Protein AF-A0A654KF92-F1 (afdb_monomer)

InterPro domains:
  IPR011989 Armadillo-like helical [G3DSA:1.25.10.10] (73-261)
  IPR016024 Armadillo-type fold [SSF48371] (129-246)

Nearest PDB structures (foldseek):
  3fga-assembly1_A  TM=7.501E-01  e=7.745E-04  Mus musculus
  5hdt-assembly1_A  TM=5.716E-01  e=8.482E-02  Homo sapiens
  5hdt-assembly2_B  TM=3.601E-01  e=5.004E-02  Homo sapiens
  8fl2-assembly1_NY  TM=1.920E-01  e=2.120E+00  Homo sapiens
  8fl4-assembly1_NX  TM=2.190E-01  e=3.994E+00  Homo sapiens

Structure (mmCIF, N/CA/C/O backbone):
data_AF-A0A654KF92-F1
#
_entry.id   AF-A0A654KF92-F1
#
loop_
_atom_site.group_PDB
_atom_site.id
_atom_site.type_symbol
_atom_site.label_atom_id
_atom_site.label_alt_id
_atom_site.label_comp_id
_atom_site.label_asym_id
_atom_site.label_entity_id
_atom_site.label_seq_id
_atom_site.pdbx_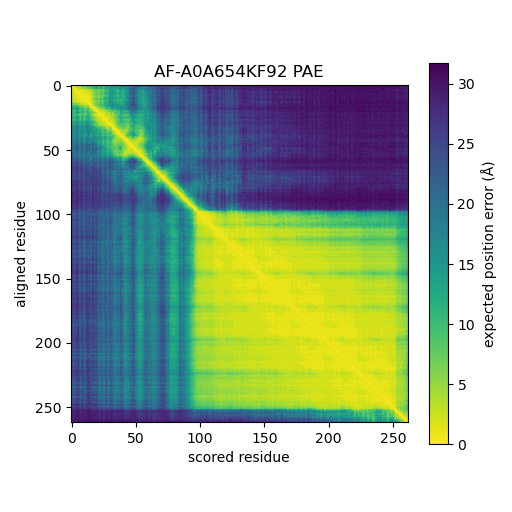PDB_ins_code
_atom_site.Cartn_x
_atom_site.Cartn_y
_atom_site.Cartn_z
_atom_site.occupancy
_atom_site.B_iso_or_equiv
_atom_site.auth_seq_id
_atom_site.auth_comp_id
_atom_site.auth_asym_id
_atom_site.auth_atom_id
_atom_site.pdbx_PDB_model_num
ATOM 1 N N . MET A 1 1 ? 22.629 -8.848 -54.190 1.00 41.78 1 MET A N 1
ATOM 2 C CA . MET A 1 1 ? 23.636 -8.149 -53.361 1.00 41.78 1 MET A CA 1
ATOM 3 C C . MET A 1 1 ? 24.695 -9.131 -52.897 1.00 41.78 1 MET A C 1
ATOM 5 O O . MET A 1 1 ? 24.338 -10.230 -52.483 1.00 41.78 1 MET A O 1
ATOM 9 N N . GLN A 1 2 ? 25.969 -8.759 -53.016 1.00 38.03 2 GLN A N 1
ATOM 10 C CA . GLN A 1 2 ? 27.112 -9.541 -52.541 1.00 38.03 2 GLN A CA 1
ATOM 11 C C . GLN A 1 2 ? 27.645 -8.858 -51.273 1.00 38.03 2 GLN A C 1
ATOM 13 O O . GLN A 1 2 ? 27.784 -7.639 -51.259 1.00 38.03 2 GLN A O 1
ATOM 18 N N . MET A 1 3 ? 27.862 -9.627 -50.206 1.00 44.12 3 MET A N 1
ATOM 19 C CA . MET A 1 3 ? 28.245 -9.109 -48.887 1.00 44.12 3 MET A CA 1
ATOM 20 C C . MET A 1 3 ? 29.656 -8.507 -48.920 1.00 44.12 3 MET A C 1
ATOM 22 O O . MET A 1 3 ? 30.567 -9.123 -49.488 1.00 44.12 3 MET A O 1
ATOM 26 N N . THR A 1 4 ? 29.833 -7.320 -48.331 1.00 50.22 4 THR A N 1
ATOM 27 C CA . THR A 1 4 ? 31.142 -6.659 -48.250 1.00 50.22 4 THR A CA 1
ATOM 28 C C . THR A 1 4 ? 32.063 -7.429 -47.299 1.00 50.22 4 THR A C 1
ATOM 30 O O . THR A 1 4 ? 31.627 -8.252 -46.489 1.00 50.22 4 THR A O 1
ATOM 33 N N . LYS A 1 5 ? 33.372 -7.206 -47.432 1.00 47.78 5 LYS A N 1
ATOM 34 C CA . LYS A 1 5 ? 34.379 -7.873 -46.601 1.00 47.78 5 LYS A CA 1
ATOM 35 C C . LYS A 1 5 ? 34.264 -7.465 -45.124 1.00 47.78 5 LYS A C 1
ATOM 37 O O . LYS A 1 5 ? 34.343 -8.333 -44.268 1.00 47.78 5 LYS A O 1
ATOM 42 N N . GLU A 1 6 ? 33.981 -6.192 -44.849 1.00 45.25 6 GLU A N 1
ATOM 43 C CA . GLU A 1 6 ? 33.738 -5.679 -43.490 1.00 45.25 6 GLU A CA 1
ATOM 44 C C . GLU A 1 6 ? 32.582 -6.397 -42.798 1.00 45.25 6 GLU A C 1
ATOM 46 O O . GLU A 1 6 ? 32.733 -6.863 -41.673 1.00 45.25 6 GLU A O 1
ATOM 51 N N . THR A 1 7 ? 31.458 -6.584 -43.495 1.00 42.88 7 THR A N 1
ATOM 52 C CA . THR A 1 7 ? 30.305 -7.294 -42.932 1.00 42.88 7 THR A CA 1
ATOM 53 C C . THR A 1 7 ? 30.629 -8.764 -42.650 1.00 42.88 7 THR A C 1
ATOM 55 O O . THR A 1 7 ? 30.217 -9.295 -41.626 1.00 42.88 7 THR A O 1
ATOM 58 N N . LYS A 1 8 ? 31.421 -9.429 -43.505 1.00 49.91 8 LYS A N 1
ATOM 59 C CA . LYS A 1 8 ? 31.889 -10.807 -43.254 1.00 49.91 8 LYS A CA 1
ATOM 60 C C . LYS A 1 8 ? 32.773 -10.907 -42.015 1.00 49.91 8 LYS A C 1
ATOM 62 O O . LYS A 1 8 ? 32.608 -11.832 -41.224 1.00 49.91 8 LYS A O 1
ATOM 67 N N . ASP A 1 9 ? 33.703 -9.975 -41.858 1.00 49.50 9 ASP A N 1
ATOM 68 C CA . ASP A 1 9 ? 34.661 -9.990 -40.756 1.00 49.50 9 ASP A CA 1
ATOM 69 C C . ASP A 1 9 ? 33.967 -9.664 -39.417 1.00 49.50 9 ASP A C 1
ATOM 71 O O . ASP A 1 9 ? 34.244 -10.319 -38.410 1.00 49.50 9 ASP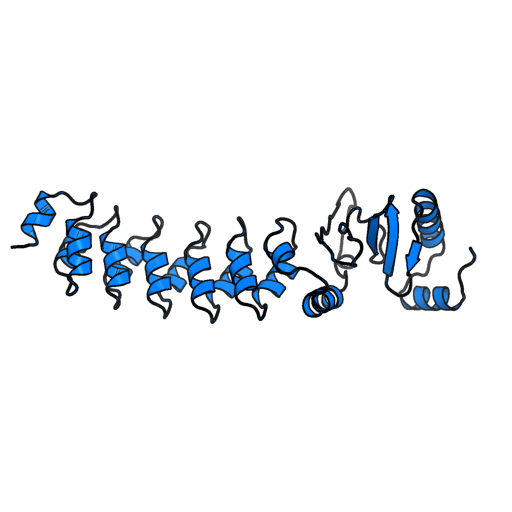 A O 1
ATOM 75 N N . LEU A 1 10 ? 32.984 -8.750 -39.422 1.00 45.91 10 LEU A N 1
ATOM 76 C CA . LEU A 1 10 ? 32.132 -8.453 -38.266 1.00 45.91 10 LEU A CA 1
ATOM 77 C C . LEU A 1 10 ? 31.314 -9.679 -37.831 1.00 45.91 10 LEU A C 1
ATOM 79 O O . LEU A 1 10 ? 31.350 -10.047 -36.659 1.00 45.91 10 LEU A O 1
ATOM 83 N N . LEU A 1 11 ? 30.636 -10.353 -38.765 1.00 44.88 11 LEU A N 1
ATOM 84 C CA . LEU A 1 11 ? 29.810 -11.533 -38.468 1.00 44.88 11 LEU A CA 1
ATOM 85 C C . LEU A 1 11 ? 30.652 -12.717 -37.962 1.00 44.88 11 LEU A C 1
ATOM 87 O O . LEU A 1 11 ? 30.282 -13.372 -36.986 1.00 44.88 11 LEU A O 1
ATOM 91 N N . ASN A 1 12 ? 31.835 -12.933 -38.545 1.00 50.41 12 ASN A N 1
ATOM 92 C CA . ASN A 1 12 ? 32.783 -13.940 -38.065 1.00 50.41 12 ASN A CA 1
ATOM 93 C C . ASN A 1 12 ? 33.288 -13.629 -36.646 1.00 50.41 12 ASN A C 1
ATOM 95 O O . ASN A 1 12 ? 33.427 -14.541 -35.831 1.00 50.41 12 ASN A O 1
ATOM 99 N N . SER A 1 13 ? 33.527 -12.351 -36.321 1.00 47.41 13 SER A N 1
ATOM 100 C CA . SER A 1 13 ? 33.937 -11.928 -34.971 1.00 47.41 13 SER A CA 1
ATOM 101 C C . SER A 1 13 ? 32.851 -12.143 -33.909 1.00 47.41 13 SER A C 1
ATOM 103 O O . SER A 1 13 ? 33.155 -12.215 -32.720 1.00 47.41 13 SER A O 1
ATOM 105 N N . LYS A 1 14 ? 31.593 -12.282 -34.345 1.00 43.84 14 LYS A N 1
ATOM 106 C CA . LYS A 1 14 ? 30.415 -12.554 -33.514 1.00 43.84 14 LYS A CA 1
ATOM 107 C C . LYS A 1 14 ? 30.016 -14.037 -33.494 1.00 43.84 14 LYS A C 1
ATOM 109 O O . LYS A 1 14 ? 28.981 -14.368 -32.935 1.00 43.84 14 LYS A O 1
ATOM 114 N N . GLY A 1 15 ? 30.829 -14.933 -34.067 1.00 42.19 15 GLY A N 1
ATOM 115 C CA . GLY A 1 15 ? 30.628 -16.387 -33.979 1.00 42.19 15 GLY A CA 1
ATOM 116 C C . GLY A 1 15 ? 29.725 -17.004 -35.054 1.00 42.19 15 GLY A C 1
ATOM 117 O O . GLY A 1 15 ? 29.477 -18.206 -35.008 1.00 42.19 15 GLY A O 1
ATOM 118 N N . MET A 1 16 ? 29.279 -16.236 -36.054 1.00 44.69 16 MET A N 1
ATOM 119 C CA . MET A 1 16 ? 28.428 -16.736 -37.142 1.00 44.69 16 MET A CA 1
ATOM 120 C C . MET A 1 16 ? 29.283 -17.388 -38.238 1.00 44.69 16 MET A C 1
ATOM 122 O O . MET A 1 16 ? 29.744 -16.718 -39.160 1.00 44.69 16 MET A O 1
ATOM 126 N N . GLN A 1 17 ? 29.544 -18.692 -38.110 1.00 45.09 17 GLN A N 1
ATOM 127 C CA . GLN A 1 17 ? 30.490 -19.413 -38.976 1.00 45.09 17 GLN A CA 1
ATOM 128 C C . GLN A 1 17 ? 29.856 -20.117 -40.193 1.00 45.09 17 GLN A C 1
ATOM 130 O O . GLN A 1 17 ? 30.604 -20.520 -41.086 1.00 45.09 17 GLN A O 1
ATOM 135 N N . ASP A 1 18 ? 28.523 -20.261 -40.275 1.00 47.88 18 ASP A N 1
ATOM 136 C CA . ASP A 1 18 ? 27.871 -21.040 -41.343 1.00 47.88 18 ASP A CA 1
ATOM 137 C C . ASP A 1 18 ? 27.065 -20.175 -42.338 1.00 47.88 18 ASP A C 1
ATOM 139 O O . ASP A 1 18 ? 26.187 -19.388 -41.987 1.00 47.88 18 ASP A O 1
ATOM 143 N N . LEU A 1 19 ? 27.374 -20.333 -43.629 1.00 40.16 19 LEU A N 1
ATOM 144 C CA . LEU A 1 19 ? 26.804 -19.566 -44.748 1.00 40.16 19 LEU A CA 1
ATOM 145 C C . LEU A 1 19 ? 25.342 -19.942 -45.059 1.00 40.16 19 LEU A C 1
ATOM 147 O O . LEU A 1 19 ? 24.681 -19.220 -45.807 1.00 40.16 19 LEU A O 1
ATOM 151 N N . LYS A 1 20 ? 24.832 -21.049 -44.504 1.00 44.81 20 LYS A N 1
ATOM 152 C CA . LYS A 1 20 ? 23.440 -21.496 -44.693 1.00 44.81 20 LYS A CA 1
ATOM 153 C C . LYS A 1 20 ? 22.416 -20.633 -43.960 1.00 44.81 20 LYS A C 1
ATOM 155 O O . LYS A 1 20 ? 21.352 -20.366 -44.516 1.00 44.81 20 LYS A O 1
ATOM 160 N N . ASP A 1 21 ? 22.743 -20.145 -42.767 1.00 47.44 21 ASP A N 1
ATOM 161 C CA . ASP A 1 21 ? 21.843 -19.268 -42.005 1.00 47.44 21 ASP A CA 1
ATOM 162 C C . ASP A 1 21 ? 21.668 -17.914 -42.708 1.00 47.44 21 ASP A C 1
ATOM 164 O O . ASP A 1 21 ? 20.585 -17.329 -42.715 1.00 47.44 21 ASP A O 1
ATOM 168 N N . TRP A 1 22 ? 22.713 -17.474 -43.415 1.00 46.88 22 TRP A N 1
ATOM 169 C CA . TRP A 1 22 ? 22.710 -16.277 -44.252 1.00 46.88 22 TRP A CA 1
ATOM 170 C C . TRP A 1 22 ? 21.776 -16.375 -45.469 1.00 46.88 22 TRP A C 1
ATOM 172 O O . TRP A 1 22 ? 21.043 -15.423 -45.746 1.00 46.88 22 TRP A O 1
ATOM 182 N N . GLU A 1 23 ? 21.779 -17.488 -46.212 1.00 47.34 23 GLU A N 1
ATOM 183 C CA . GLU A 1 23 ? 20.889 -17.637 -47.376 1.00 47.34 23 GLU A CA 1
ATOM 184 C C . GLU A 1 23 ? 19.410 -17.661 -46.952 1.00 47.34 23 GLU A C 1
ATOM 186 O O . GLU A 1 23 ? 18.586 -16.991 -47.574 1.00 47.34 23 GLU A O 1
ATOM 191 N N . ASN A 1 24 ? 19.096 -18.293 -45.816 1.00 47.53 24 ASN A N 1
ATOM 192 C CA . ASN A 1 24 ? 17.743 -18.326 -45.252 1.00 47.53 24 ASN A CA 1
ATOM 193 C C . ASN A 1 24 ? 17.252 -16.947 -44.760 1.00 47.53 24 ASN A C 1
ATOM 195 O O . ASN A 1 24 ? 16.097 -16.567 -44.996 1.00 47.53 24 ASN A O 1
ATOM 199 N N . LEU A 1 25 ? 18.123 -16.172 -44.102 1.00 44.00 25 LEU A N 1
ATOM 200 C CA . LEU A 1 25 ? 17.839 -14.795 -43.672 1.00 44.00 25 LEU A CA 1
ATOM 201 C C . LEU A 1 25 ? 17.608 -13.867 -44.867 1.00 44.00 25 LEU A C 1
ATOM 203 O O . LEU A 1 25 ? 16.673 -13.067 -44.868 1.00 44.00 25 LEU A O 1
ATOM 207 N N . LYS A 1 26 ? 18.425 -14.008 -45.912 1.00 43.28 26 LYS A N 1
ATOM 208 C CA . LYS A 1 26 ? 18.333 -13.216 -47.141 1.00 43.28 26 LYS A CA 1
ATOM 209 C C . LYS A 1 26 ? 17.055 -13.504 -47.933 1.00 43.28 26 LYS A C 1
ATOM 211 O O . LYS A 1 26 ? 16.439 -12.568 -48.439 1.00 43.28 26 LYS A O 1
ATOM 216 N N . ASP A 1 27 ? 16.628 -14.758 -48.022 1.00 45.31 27 ASP A N 1
ATOM 217 C CA . ASP A 1 27 ? 15.385 -15.110 -48.717 1.00 45.31 27 ASP A CA 1
ATOM 218 C C . ASP A 1 27 ? 14.146 -14.631 -47.941 1.00 45.31 27 ASP A C 1
ATOM 220 O O . ASP A 1 27 ? 13.183 -14.142 -48.538 1.00 45.31 27 ASP A O 1
ATOM 224 N N . SER A 1 28 ? 14.200 -14.663 -46.605 1.00 42.44 28 SER A N 1
ATOM 225 C CA . SER A 1 28 ? 13.159 -14.092 -45.738 1.00 42.44 28 SER A CA 1
ATOM 226 C C . SER A 1 28 ? 13.100 -12.562 -45.845 1.00 42.44 28 SER A C 1
ATOM 228 O O . SER A 1 28 ? 12.020 -11.992 -45.974 1.00 42.44 28 SER A O 1
ATOM 230 N N . ALA A 1 29 ? 14.255 -11.897 -45.878 1.00 39.47 29 ALA A N 1
ATOM 231 C CA . ALA A 1 29 ? 14.391 -10.456 -46.075 1.00 39.47 29 ALA A CA 1
ATOM 232 C C . ALA A 1 29 ? 13.770 -9.964 -47.391 1.00 39.47 29 ALA A C 1
ATOM 234 O O . ALA A 1 29 ? 13.035 -8.979 -47.405 1.00 39.47 29 ALA A O 1
ATOM 235 N N . ILE A 1 30 ? 14.045 -10.674 -48.490 1.00 44.19 30 ILE A N 1
ATOM 236 C CA . ILE A 1 30 ? 13.519 -10.358 -49.826 1.00 44.19 30 ILE A CA 1
ATOM 237 C C . ILE A 1 30 ? 12.005 -10.587 -49.884 1.00 44.19 30 ILE A C 1
ATOM 239 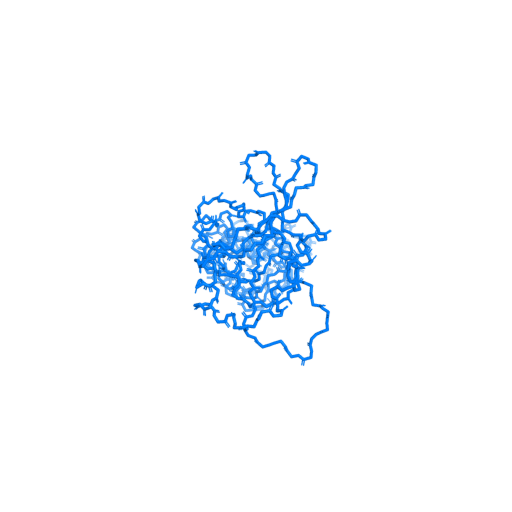O O . ILE A 1 30 ? 11.288 -9.809 -50.509 1.00 44.19 30 ILE A O 1
ATOM 243 N N . LYS A 1 31 ? 11.502 -11.633 -49.218 1.00 39.91 31 LYS A N 1
ATOM 244 C CA . LYS A 1 31 ? 10.068 -11.947 -49.168 1.00 39.91 31 LYS A CA 1
ATOM 245 C C . LYS A 1 31 ? 9.238 -10.851 -48.484 1.00 39.91 31 LYS A C 1
ATOM 247 O O . LYS A 1 31 ? 8.072 -10.688 -48.840 1.00 39.91 31 LYS A O 1
ATOM 252 N N . TYR A 1 32 ? 9.819 -10.129 -47.526 1.00 40.66 32 TYR A N 1
ATOM 253 C CA . TYR A 1 32 ? 9.118 -9.129 -46.712 1.00 40.66 32 TYR A CA 1
ATOM 254 C C . TYR A 1 32 ? 9.615 -7.689 -46.916 1.00 40.66 32 TYR A C 1
ATOM 256 O O . TYR A 1 32 ? 9.266 -6.834 -46.117 1.00 40.66 32 TYR A O 1
ATOM 264 N N . ASP A 1 33 ? 10.402 -7.408 -47.961 1.00 44.53 33 ASP A N 1
ATOM 265 C CA . ASP A 1 33 ? 10.911 -6.065 -48.302 1.00 44.53 33 ASP A CA 1
ATOM 266 C C . ASP A 1 33 ? 11.527 -5.319 -47.097 1.00 44.53 33 ASP A C 1
ATOM 268 O O . ASP A 1 33 ? 11.139 -4.209 -46.724 1.00 44.53 33 ASP A O 1
ATOM 272 N N . LEU A 1 34 ? 12.448 -6.001 -46.413 1.00 45.66 34 LEU A N 1
ATOM 273 C CA . LEU A 1 34 ? 13.152 -5.490 -45.238 1.00 45.66 34 LEU A CA 1
ATOM 274 C C . LEU A 1 34 ? 14.488 -4.847 -45.635 1.00 45.66 34 LEU A C 1
ATOM 276 O O . LEU A 1 34 ? 15.294 -5.446 -46.351 1.00 45.66 34 LEU A O 1
ATOM 280 N N . SER A 1 35 ? 14.756 -3.654 -45.105 1.00 44.94 35 SER A N 1
ATOM 281 C CA . SER A 1 35 ? 16.084 -3.026 -45.118 1.00 44.94 35 SER A CA 1
ATOM 282 C C . SER A 1 35 ? 16.825 -3.356 -43.821 1.00 44.94 35 SER A C 1
ATOM 284 O O . SER A 1 35 ? 16.221 -3.352 -42.751 1.00 44.94 35 SER A O 1
ATOM 286 N N . PHE A 1 36 ? 18.113 -3.687 -43.908 1.00 45.84 36 PHE A N 1
ATOM 287 C CA . PHE A 1 36 ? 18.902 -4.142 -42.761 1.00 45.84 36 PHE A CA 1
ATOM 288 C C . PHE A 1 36 ? 20.051 -3.186 -42.461 1.00 45.84 36 PHE A C 1
ATOM 290 O O . PHE A 1 36 ? 20.861 -2.896 -43.345 1.00 45.84 36 PHE A O 1
ATOM 297 N N . ASP A 1 37 ? 20.144 -2.777 -41.199 1.00 44.34 37 ASP A N 1
ATOM 298 C CA . ASP A 1 37 ? 21.332 -2.180 -40.606 1.00 44.34 37 ASP A CA 1
ATOM 299 C C . ASP A 1 37 ? 22.027 -3.237 -39.737 1.00 44.34 37 ASP A C 1
ATOM 301 O O . ASP A 1 37 ? 21.676 -3.492 -38.581 1.00 44.34 37 ASP A O 1
ATOM 305 N N . PHE A 1 38 ? 23.007 -3.897 -40.350 1.00 40.53 38 PHE A N 1
ATOM 306 C CA . PHE A 1 38 ? 23.751 -4.991 -39.736 1.00 40.53 38 PHE A CA 1
ATOM 307 C C . PHE A 1 38 ? 24.804 -4.523 -38.726 1.00 40.53 38 PHE A C 1
ATOM 309 O O . PHE A 1 38 ? 25.258 -5.350 -37.939 1.00 40.53 38 PHE A O 1
ATOM 316 N N . GLU A 1 39 ? 25.202 -3.244 -38.731 1.00 37.19 39 GLU A N 1
ATOM 317 C CA . GLU A 1 39 ? 26.105 -2.720 -37.694 1.00 37.19 39 GLU A CA 1
ATOM 318 C C . GLU A 1 39 ? 25.387 -2.636 -36.347 1.00 37.19 39 GLU A C 1
ATOM 320 O O . GLU A 1 39 ? 25.992 -2.906 -35.311 1.00 37.19 39 GLU A O 1
ATOM 325 N N . ASN A 1 40 ? 24.085 -2.340 -36.379 1.00 40.88 40 ASN A N 1
ATOM 326 C CA . ASN A 1 40 ? 23.281 -2.096 -35.185 1.00 40.88 40 ASN A CA 1
ATOM 327 C C . ASN A 1 40 ? 22.302 -3.234 -34.837 1.00 40.88 40 ASN A C 1
ATOM 329 O O . ASN A 1 40 ? 21.677 -3.194 -33.781 1.00 40.88 40 ASN A O 1
ATOM 333 N N . GLY A 1 41 ? 22.169 -4.258 -35.689 1.00 41.97 41 GLY A N 1
ATOM 334 C CA . GLY A 1 41 ? 21.279 -5.402 -35.440 1.00 41.97 41 GLY A CA 1
ATOM 335 C C . GLY A 1 41 ? 19.793 -5.089 -35.650 1.00 41.97 41 GLY A C 1
ATOM 336 O O . GLY A 1 41 ? 18.939 -5.676 -34.988 1.00 41.97 41 GLY A O 1
ATOM 337 N N . VAL A 1 42 ? 19.476 -4.170 -36.568 1.00 39.97 42 VAL A N 1
ATOM 338 C CA . VAL A 1 42 ? 18.123 -3.633 -36.779 1.00 39.97 42 VAL A CA 1
ATOM 339 C C . VAL A 1 42 ? 17.624 -3.949 -38.198 1.00 39.97 42 VAL A C 1
ATOM 341 O O . VAL A 1 42 ? 18.352 -3.740 -39.171 1.00 39.97 42 VAL A O 1
ATOM 344 N N . CYS A 1 43 ? 16.377 -4.415 -38.357 1.00 46.31 43 CYS A N 1
ATOM 345 C CA . CYS A 1 43 ? 15.649 -4.289 -39.629 1.00 46.31 43 CYS A CA 1
ATOM 346 C C . CYS A 1 43 ? 14.624 -3.170 -39.579 1.00 46.31 43 CYS A C 1
ATOM 348 O O . CYS A 1 43 ? 14.017 -2.883 -38.553 1.00 46.31 43 CYS A O 1
ATOM 350 N N . MET A 1 44 ? 14.377 -2.598 -40.748 1.00 40.62 44 MET A N 1
ATOM 351 C CA . MET A 1 44 ? 13.340 -1.609 -40.968 1.00 40.62 44 MET A CA 1
ATOM 352 C C . MET A 1 44 ? 12.464 -2.053 -42.142 1.00 40.62 44 MET A C 1
ATOM 354 O O . MET A 1 44 ? 12.980 -2.391 -43.214 1.00 40.62 44 MET A O 1
ATOM 358 N N . HIS A 1 45 ? 11.147 -2.043 -41.942 1.00 44.56 45 HIS A N 1
ATOM 359 C CA . HIS A 1 45 ? 10.139 -2.249 -42.983 1.00 44.56 45 HIS A CA 1
ATOM 360 C C . HIS A 1 45 ? 9.301 -0.986 -43.173 1.00 44.56 45 HIS A C 1
ATOM 362 O O . HIS A 1 45 ? 8.845 -0.395 -42.193 1.00 44.56 45 HIS A O 1
ATOM 368 N N . GLN A 1 46 ? 9.038 -0.607 -44.423 1.00 43.66 46 GLN A N 1
ATOM 369 C CA . GLN A 1 46 ? 8.149 0.506 -44.747 1.00 43.66 46 GLN A CA 1
ATOM 370 C C . GLN A 1 46 ? 6.749 -0.024 -45.086 1.00 43.66 46 GLN A C 1
ATOM 372 O O . GLN A 1 46 ? 6.578 -0.748 -46.065 1.00 43.66 46 GLN A O 1
ATOM 377 N N . LEU A 1 47 ? 5.732 0.380 -44.320 1.00 37.62 47 LEU A N 1
ATOM 378 C CA . LEU A 1 47 ? 4.331 0.029 -44.560 1.00 37.62 47 LEU A CA 1
ATOM 379 C C . LEU A 1 47 ? 3.501 1.302 -44.772 1.00 37.62 47 LEU A C 1
ATOM 381 O O . LEU A 1 47 ? 2.996 1.912 -43.828 1.00 37.62 47 LEU A O 1
ATOM 385 N N . GLY A 1 48 ? 3.368 1.725 -46.032 1.00 54.09 48 GLY A N 1
ATOM 386 C CA . GLY A 1 48 ? 2.760 3.017 -46.368 1.00 54.09 48 GLY A CA 1
ATOM 387 C C . GLY A 1 48 ? 3.580 4.176 -45.789 1.00 54.09 48 GLY A C 1
ATOM 388 O O . GLY A 1 48 ? 4.793 4.229 -45.980 1.00 54.09 48 GLY A O 1
ATOM 389 N N . ASP A 1 49 ? 2.934 5.074 -45.043 1.00 42.16 49 ASP A N 1
ATOM 390 C CA . ASP A 1 49 ? 3.590 6.218 -44.386 1.00 42.16 49 ASP A CA 1
ATOM 391 C C . ASP A 1 49 ? 4.316 5.845 -43.074 1.00 42.16 49 ASP A C 1
ATOM 393 O O . ASP A 1 49 ? 4.904 6.720 -42.442 1.00 42.16 49 ASP A O 1
ATOM 397 N N . LYS A 1 50 ? 4.268 4.576 -42.641 1.00 34.50 50 LYS A N 1
ATOM 398 C CA . LYS A 1 50 ? 4.808 4.112 -41.350 1.00 34.50 50 LYS A CA 1
ATOM 399 C C . LYS A 1 50 ? 6.081 3.275 -41.514 1.00 34.50 50 LYS A C 1
ATOM 401 O O . LYS A 1 50 ? 6.210 2.537 -42.494 1.00 34.50 50 LYS A O 1
ATOM 406 N N . GLN A 1 51 ? 6.973 3.334 -40.521 1.00 40.25 51 GLN A N 1
ATOM 407 C CA . GLN A 1 51 ? 8.119 2.427 -40.380 1.00 40.25 51 GLN A CA 1
ATOM 408 C C . GLN A 1 51 ? 7.925 1.462 -39.214 1.00 40.25 51 GLN A C 1
ATOM 410 O O . GLN A 1 51 ? 7.451 1.849 -38.149 1.00 40.25 51 GLN A O 1
ATOM 415 N N . ILE A 1 52 ? 8.306 0.207 -39.437 1.00 40.31 52 ILE A N 1
ATOM 416 C CA . ILE A 1 52 ? 8.366 -0.848 -38.425 1.00 40.31 52 ILE A CA 1
ATOM 417 C C . ILE A 1 52 ? 9.840 -1.184 -38.222 1.00 40.31 52 ILE A C 1
ATOM 419 O O . ILE A 1 52 ? 10.526 -1.497 -39.197 1.00 40.31 52 ILE A O 1
ATOM 423 N N . VAL A 1 53 ? 10.316 -1.125 -36.979 1.00 38.16 53 VAL A N 1
ATOM 424 C CA . VAL A 1 53 ? 11.732 -1.317 -36.631 1.00 38.16 53 VAL A CA 1
ATOM 425 C C . VAL A 1 53 ? 11.875 -2.581 -35.793 1.00 38.16 53 VAL A C 1
ATOM 427 O O . VAL A 1 53 ? 11.429 -2.599 -34.658 1.00 38.16 53 VAL A O 1
ATOM 430 N N . GLY A 1 54 ? 12.477 -3.641 -36.329 1.00 39.25 54 GLY A N 1
ATOM 431 C CA . GLY A 1 54 ? 12.750 -4.881 -35.600 1.00 39.25 54 GLY A CA 1
ATOM 432 C C . GLY A 1 54 ? 14.193 -4.946 -35.104 1.00 39.25 54 GLY A C 1
ATOM 433 O O . GLY A 1 54 ? 15.104 -4.588 -35.845 1.00 39.25 54 GLY A O 1
ATOM 434 N N . ILE A 1 55 ? 14.423 -5.426 -33.881 1.00 39.34 55 ILE A N 1
ATOM 435 C CA . ILE A 1 55 ? 15.770 -5.710 -33.358 1.00 39.34 55 ILE A CA 1
ATOM 436 C C . ILE A 1 55 ? 15.983 -7.224 -33.406 1.00 39.34 55 ILE A C 1
ATOM 438 O O . ILE A 1 55 ? 15.163 -7.975 -32.878 1.00 39.34 55 ILE A O 1
ATOM 442 N N . PHE A 1 56 ? 17.068 -7.681 -34.031 1.00 39.31 56 PHE A N 1
ATOM 443 C CA . PHE A 1 56 ? 17.444 -9.095 -34.019 1.00 39.31 56 PHE A CA 1
ATOM 444 C C . PHE A 1 56 ? 18.493 -9.367 -32.951 1.00 39.31 56 PHE A C 1
ATOM 446 O O . PHE A 1 56 ? 19.464 -8.626 -32.817 1.00 39.31 56 PHE A O 1
ATOM 453 N N . ASN A 1 57 ? 18.353 -10.509 -32.283 1.00 35.03 57 ASN A N 1
ATOM 454 C CA . ASN A 1 57 ? 19.474 -11.193 -31.655 1.00 35.03 57 ASN A CA 1
ATOM 455 C C . ASN A 1 57 ? 19.754 -12.494 -32.429 1.00 35.03 57 ASN A C 1
ATOM 457 O O . ASN A 1 57 ? 18.847 -13.083 -33.016 1.00 35.03 57 ASN A O 1
ATOM 461 N N . THR A 1 58 ? 21.020 -12.899 -32.504 1.00 36.81 58 THR A N 1
ATOM 462 C CA . THR A 1 58 ? 21.575 -13.896 -33.432 1.00 36.81 58 THR A CA 1
ATOM 463 C C . THR A 1 58 ? 21.254 -15.343 -33.056 1.00 36.81 58 THR A C 1
ATOM 465 O O . THR A 1 58 ? 22.157 -16.158 -32.918 1.00 36.81 58 THR A O 1
ATOM 468 N N . ASN A 1 59 ? 19.974 -15.672 -32.927 1.00 30.23 59 ASN A N 1
ATOM 469 C CA . ASN A 1 59 ? 19.442 -17.013 -33.137 1.00 30.23 59 ASN A CA 1
ATOM 470 C C . ASN A 1 59 ? 17.991 -16.858 -33.604 1.00 30.23 59 ASN A C 1
ATOM 472 O O . ASN A 1 59 ? 17.221 -16.079 -33.054 1.00 30.23 59 ASN A O 1
ATOM 476 N N . ILE A 1 60 ? 17.679 -17.525 -34.708 1.00 35.94 60 ILE A N 1
ATOM 477 C CA . ILE A 1 60 ? 16.500 -17.324 -35.552 1.00 35.94 60 ILE A CA 1
ATOM 478 C C . ILE A 1 60 ? 15.199 -17.382 -34.738 1.00 35.94 60 ILE A C 1
ATOM 480 O O . ILE A 1 60 ? 14.792 -18.461 -34.339 1.00 35.94 60 ILE A O 1
ATOM 484 N N . GLU A 1 61 ? 14.521 -16.241 -34.594 1.00 30.22 61 GLU A N 1
ATOM 485 C CA . GLU A 1 61 ? 13.059 -16.115 -34.542 1.00 30.22 61 GLU A CA 1
ATOM 486 C C . GLU A 1 61 ? 12.682 -14.653 -34.850 1.00 30.22 61 GLU A C 1
ATOM 488 O O . GLU A 1 61 ? 13.272 -13.701 -34.342 1.00 30.22 61 GLU A O 1
ATOM 493 N N . ILE A 1 62 ? 11.765 -14.463 -35.800 1.00 32.34 62 ILE A N 1
ATOM 494 C CA . ILE A 1 62 ? 11.347 -13.144 -36.285 1.00 32.34 62 ILE A CA 1
ATOM 495 C C . ILE A 1 62 ? 10.349 -12.575 -35.273 1.00 32.34 62 ILE A C 1
ATOM 497 O O . ILE A 1 62 ? 9.192 -12.990 -35.251 1.00 32.34 62 ILE A O 1
ATOM 501 N N . TYR A 1 63 ? 10.785 -11.610 -34.465 1.00 34.94 63 TYR A N 1
ATOM 502 C CA . TYR A 1 63 ? 9.920 -10.854 -33.559 1.00 34.94 63 TYR A CA 1
ATOM 503 C C . TYR A 1 63 ? 9.030 -9.915 -34.375 1.00 34.94 63 TYR A C 1
ATOM 505 O O . TYR A 1 63 ? 9.455 -8.860 -34.854 1.00 34.94 63 TYR A O 1
ATOM 513 N N . GLN A 1 64 ? 7.784 -10.324 -34.600 1.00 33.19 64 GLN A N 1
ATOM 514 C CA . GLN A 1 64 ? 6.811 -9.508 -35.307 1.00 33.19 64 GLN A CA 1
ATOM 515 C C . GLN A 1 64 ? 6.076 -8.632 -34.292 1.00 33.19 64 GLN A C 1
ATOM 517 O O . GLN A 1 64 ? 5.138 -9.101 -33.660 1.00 33.19 64 GLN A O 1
ATOM 522 N N . LYS A 1 65 ? 6.521 -7.364 -34.208 1.00 33.44 65 LYS A N 1
ATOM 523 C CA . LYS A 1 65 ? 5.823 -6.142 -33.746 1.00 33.44 65 LYS A CA 1
ATOM 524 C C . LYS A 1 65 ? 6.581 -5.386 -32.649 1.00 33.44 65 LYS A C 1
ATOM 526 O O . LYS A 1 65 ? 6.242 -5.462 -31.481 1.00 33.44 65 LYS A O 1
ATOM 531 N N . ILE A 1 66 ? 7.534 -4.560 -33.072 1.00 36.25 66 ILE A N 1
ATOM 532 C CA . ILE A 1 66 ? 8.103 -3.478 -32.262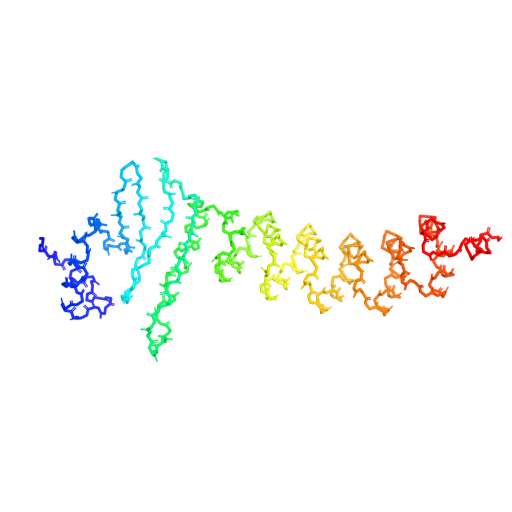 1.00 36.25 66 ILE A CA 1
ATOM 533 C C . ILE A 1 66 ? 7.569 -2.164 -32.847 1.00 36.25 66 ILE A C 1
ATOM 535 O O . ILE A 1 66 ? 7.940 -1.800 -33.958 1.00 36.25 66 ILE A O 1
ATOM 539 N N . GLY A 1 67 ? 6.656 -1.531 -32.102 1.00 39.81 67 GLY A N 1
ATOM 540 C CA . GLY A 1 67 ? 6.250 -0.119 -32.161 1.00 39.81 67 GLY A CA 1
ATOM 541 C C . GLY A 1 67 ? 5.735 0.484 -33.473 1.00 39.81 67 GLY A C 1
ATOM 542 O O . GLY A 1 67 ? 6.261 0.270 -34.558 1.00 39.81 67 GLY A O 1
ATOM 543 N N . GLU A 1 68 ? 4.709 1.330 -33.362 1.00 35.06 68 GLU A N 1
ATOM 544 C CA . GLU A 1 68 ? 4.413 2.318 -34.402 1.00 35.06 68 GLU A CA 1
ATOM 545 C C . GLU A 1 68 ? 5.354 3.518 -34.219 1.00 35.06 68 GLU A C 1
ATOM 547 O O . GLU A 1 68 ? 5.464 4.060 -33.117 1.00 35.06 68 GLU A O 1
ATOM 552 N N . VAL A 1 69 ? 6.052 3.900 -35.291 1.00 37.25 69 VAL A N 1
ATOM 553 C CA . VAL A 1 69 ? 6.891 5.103 -35.348 1.00 37.25 69 VAL A CA 1
ATOM 554 C C . VAL A 1 69 ? 6.088 6.200 -36.049 1.00 37.25 69 VAL A C 1
ATOM 556 O O . VAL A 1 69 ? 5.632 5.999 -37.181 1.00 37.25 69 VAL A O 1
ATOM 559 N N . ASP A 1 70 ? 5.879 7.339 -35.386 1.00 37.28 70 ASP A N 1
ATOM 560 C CA . ASP A 1 70 ? 5.322 8.531 -36.034 1.00 37.28 70 ASP A CA 1
ATOM 561 C C . ASP A 1 70 ? 6.405 9.296 -36.828 1.00 37.28 70 ASP A C 1
ATOM 563 O O . ASP A 1 70 ? 7.577 8.920 -36.837 1.00 37.28 70 ASP A O 1
ATOM 567 N N . LYS A 1 71 ? 6.030 10.366 -37.543 1.00 38.50 71 LYS A N 1
ATOM 568 C CA . LYS A 1 71 ? 6.953 11.091 -38.443 1.00 38.50 71 LYS A CA 1
ATOM 569 C C . LYS A 1 71 ? 8.159 11.728 -37.734 1.00 38.50 71 LYS A C 1
ATOM 571 O O . LYS A 1 71 ? 9.105 12.104 -38.426 1.00 38.50 71 LYS A O 1
ATOM 576 N N . ASP A 1 72 ? 8.138 11.802 -36.404 1.00 40.06 72 ASP A N 1
ATOM 577 C CA . ASP A 1 72 ? 9.139 12.470 -35.577 1.00 40.06 72 ASP A CA 1
ATOM 578 C C . ASP A 1 72 ? 10.033 11.476 -34.795 1.00 40.06 72 ASP A C 1
ATOM 580 O O . ASP A 1 72 ? 10.789 11.886 -33.914 1.00 40.06 72 ASP A O 1
ATOM 584 N N . ASN A 1 73 ? 10.025 10.178 -35.152 1.00 40.00 73 ASN A N 1
ATOM 585 C CA . ASN A 1 73 ? 10.815 9.101 -34.519 1.00 40.00 73 ASN A CA 1
ATOM 586 C C . ASN A 1 73 ? 10.472 8.825 -33.041 1.00 40.00 73 ASN A C 1
ATOM 588 O O . ASN A 1 73 ? 11.300 8.319 -32.279 1.00 40.00 73 ASN A O 1
ATOM 592 N N . THR A 1 74 ? 9.241 9.118 -32.629 1.00 33.97 74 THR A N 1
ATOM 593 C CA . THR A 1 74 ? 8.740 8.812 -31.285 1.00 33.97 74 THR A CA 1
ATOM 594 C C . THR A 1 74 ? 8.094 7.422 -31.236 1.00 33.97 74 THR A C 1
ATOM 596 O O . THR A 1 74 ? 7.186 7.130 -32.011 1.00 33.97 74 THR A O 1
ATOM 599 N N . TYR A 1 75 ? 8.559 6.546 -30.333 1.00 37.00 75 TYR A N 1
ATOM 600 C CA . TYR A 1 75 ? 8.014 5.192 -30.153 1.00 37.00 75 TYR A CA 1
ATOM 601 C C . TYR A 1 75 ? 6.745 5.237 -29.288 1.00 37.00 75 TYR A C 1
ATOM 603 O O . TYR A 1 75 ? 6.824 5.469 -28.080 1.00 37.00 75 TYR A O 1
ATOM 611 N N . GLU A 1 76 ? 5.570 4.993 -29.879 1.00 32.22 76 GLU A N 1
ATOM 612 C CA . GLU A 1 76 ? 4.293 5.004 -29.139 1.00 32.22 76 GLU A CA 1
ATOM 613 C C . GLU A 1 76 ? 4.057 3.734 -28.298 1.00 32.22 76 GLU A C 1
ATOM 615 O O . GLU A 1 76 ? 3.263 3.748 -27.360 1.00 32.22 76 GLU A O 1
ATOM 620 N N . SER A 1 77 ? 4.757 2.632 -28.587 1.00 32.06 77 SER A N 1
ATOM 621 C CA . SER A 1 77 ? 4.740 1.411 -27.767 1.00 32.06 77 SER A CA 1
ATOM 622 C C . SER A 1 77 ? 5.972 0.546 -28.043 1.00 32.06 77 SER A C 1
ATOM 624 O O . SER A 1 77 ? 6.334 0.336 -29.198 1.00 32.06 77 SER A O 1
ATOM 626 N N . ILE A 1 78 ? 6.616 0.023 -26.997 1.00 35.78 78 ILE A N 1
ATOM 627 C CA . ILE A 1 78 ? 7.580 -1.076 -27.131 1.00 35.78 78 ILE A CA 1
ATOM 628 C C . ILE A 1 78 ? 6.843 -2.338 -26.719 1.00 35.78 78 ILE A C 1
ATOM 630 O O . ILE A 1 78 ? 6.755 -2.653 -25.540 1.00 35.78 78 ILE A O 1
ATOM 634 N N . VAL A 1 79 ? 6.286 -3.036 -27.702 1.00 32.31 79 VAL A N 1
ATOM 635 C CA . VAL A 1 79 ? 5.837 -4.412 -27.509 1.00 32.31 79 VAL A CA 1
ATOM 636 C C . VAL A 1 79 ? 7.043 -5.292 -27.819 1.00 32.31 79 VAL A C 1
ATOM 638 O O . VAL A 1 79 ? 7.550 -5.277 -28.938 1.00 32.31 79 VAL A O 1
ATOM 641 N N . VAL A 1 80 ? 7.549 -6.015 -26.823 1.00 35.31 80 VAL A N 1
ATOM 642 C CA . VAL A 1 80 ? 8.453 -7.147 -27.056 1.00 35.31 80 VAL A CA 1
ATOM 643 C C . VAL A 1 80 ? 7.559 -8.386 -27.101 1.00 35.31 80 VAL A C 1
ATOM 645 O O . VAL A 1 80 ? 7.303 -9.012 -26.078 1.00 35.31 80 VAL A O 1
ATOM 648 N N . ASP A 1 81 ? 6.989 -8.686 -28.271 1.00 31.64 81 ASP A N 1
ATOM 649 C CA . ASP A 1 81 ? 6.159 -9.884 -28.461 1.00 31.64 81 ASP A CA 1
ATOM 650 C C . ASP A 1 81 ? 7.069 -11.127 -28.479 1.00 31.64 81 ASP A C 1
ATOM 652 O O . ASP A 1 81 ? 7.697 -11.437 -29.492 1.00 31.64 81 ASP A O 1
ATOM 656 N N . TYR A 1 82 ? 7.155 -11.850 -27.359 1.00 32.78 82 TYR A N 1
ATOM 657 C CA . TYR A 1 82 ? 7.773 -13.179 -27.294 1.00 32.78 82 TYR A CA 1
ATOM 658 C C . TYR A 1 82 ? 6.815 -14.228 -27.880 1.00 32.78 82 TYR A C 1
ATOM 660 O O . TYR A 1 82 ? 5.825 -14.602 -27.249 1.00 32.78 82 TYR A O 1
ATOM 668 N N . PHE A 1 83 ? 7.111 -14.751 -29.072 1.00 26.78 83 PHE A N 1
ATOM 669 C CA . PHE A 1 83 ? 6.391 -15.893 -29.645 1.00 26.78 83 PHE A CA 1
ATOM 670 C C . PHE A 1 83 ? 7.182 -17.188 -29.427 1.00 26.78 83 PHE A C 1
ATOM 672 O O . PHE A 1 83 ? 8.005 -17.556 -30.250 1.00 26.78 83 PHE A O 1
ATOM 679 N N . PHE A 1 84 ? 6.887 -17.931 -28.357 1.00 29.25 84 PHE A N 1
ATOM 680 C CA . PHE A 1 84 ? 7.311 -19.332 -28.257 1.00 29.25 84 PHE A CA 1
ATOM 681 C C . PHE A 1 84 ? 6.322 -20.225 -29.013 1.00 29.25 84 PHE A C 1
ATOM 683 O O . PHE A 1 84 ? 5.168 -20.372 -28.596 1.00 29.25 84 PHE A O 1
ATOM 690 N N . LYS A 1 85 ? 6.769 -20.903 -30.077 1.00 24.36 85 LYS A N 1
ATOM 691 C CA . LYS A 1 85 ? 6.136 -22.167 -30.476 1.00 24.36 85 LYS A CA 1
ATOM 692 C C . LYS A 1 85 ? 7.137 -23.159 -31.072 1.00 24.36 85 LYS A C 1
ATOM 694 O O . LYS A 1 85 ? 7.504 -23.071 -32.234 1.00 24.36 85 LYS A O 1
ATOM 699 N N . GLU A 1 86 ? 7.442 -24.147 -30.228 1.00 30.95 86 GLU A N 1
ATOM 700 C CA . GLU A 1 86 ? 8.107 -25.431 -30.497 1.00 30.95 86 GLU A CA 1
ATOM 701 C C . GLU A 1 86 ? 9.627 -25.403 -30.715 1.00 30.95 86 GLU A C 1
ATOM 703 O O . GLU A 1 86 ? 10.120 -25.619 -31.817 1.00 30.95 86 GLU A O 1
ATOM 708 N N . VAL A 1 87 ? 10.381 -25.289 -29.614 1.00 28.89 87 VAL A N 1
ATOM 709 C CA . VAL A 1 87 ? 11.765 -25.785 -29.552 1.00 28.89 87 VAL A CA 1
ATOM 710 C C . VAL A 1 87 ? 11.954 -26.591 -28.265 1.00 28.89 87 VAL A C 1
ATOM 712 O O . VAL A 1 87 ? 11.740 -26.090 -27.164 1.00 28.89 87 VAL A O 1
ATOM 715 N N . GLU A 1 88 ? 12.355 -27.856 -28.408 1.00 30.61 88 GLU A N 1
ATOM 716 C CA . GLU 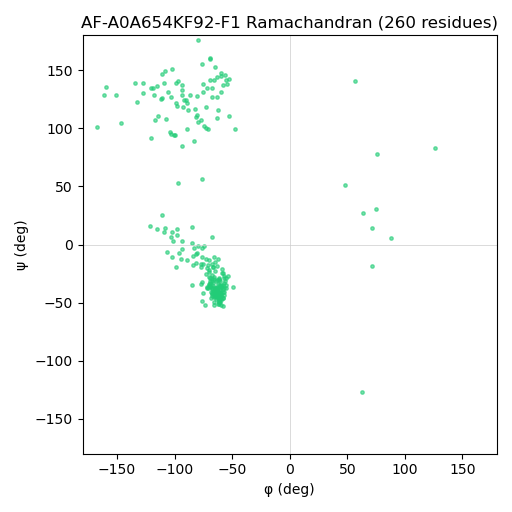A 1 88 ? 12.550 -28.843 -27.329 1.00 30.61 88 GLU A CA 1
ATOM 717 C C . GLU A 1 88 ? 13.726 -28.538 -26.372 1.00 30.61 88 GLU A C 1
ATOM 719 O O . GLU A 1 88 ? 14.034 -29.365 -25.515 1.00 30.61 88 GLU A O 1
ATOM 724 N N . ASN A 1 89 ? 14.396 -27.381 -26.472 1.00 34.66 89 ASN A N 1
ATOM 725 C CA . ASN A 1 89 ? 15.424 -26.974 -25.504 1.00 34.66 89 ASN A CA 1
ATOM 726 C C . ASN A 1 89 ? 15.822 -25.483 -25.648 1.00 34.66 89 ASN A C 1
ATOM 728 O O . ASN A 1 89 ? 16.606 -25.159 -26.542 1.00 34.66 89 ASN A O 1
ATOM 732 N N . PRO A 1 90 ? 15.322 -24.563 -24.801 1.00 30.67 90 PRO A N 1
ATOM 733 C CA . PRO A 1 90 ? 15.678 -23.148 -24.835 1.00 30.67 90 PRO A CA 1
ATOM 734 C C . PRO A 1 90 ? 16.653 -22.841 -23.691 1.00 30.67 90 PRO A C 1
ATOM 736 O O . PRO A 1 90 ? 16.231 -22.651 -22.552 1.00 30.67 90 PRO A O 1
ATOM 739 N N . ILE A 1 91 ? 17.961 -22.829 -23.954 1.00 27.22 91 ILE A N 1
ATOM 740 C CA . ILE A 1 91 ? 18.960 -22.547 -22.912 1.00 27.22 91 ILE A CA 1
ATOM 741 C C . ILE A 1 91 ? 19.736 -21.265 -23.262 1.00 27.22 91 ILE A C 1
ATOM 743 O O . ILE A 1 91 ? 20.551 -21.223 -24.177 1.00 27.22 91 ILE A O 1
ATOM 747 N N . GLU A 1 92 ? 19.405 -20.221 -22.499 1.00 28.34 92 GLU A N 1
ATOM 748 C CA . GLU A 1 92 ? 20.267 -19.146 -21.971 1.00 28.34 92 GLU A CA 1
ATOM 749 C C . GLU A 1 92 ? 20.845 -18.048 -22.886 1.00 28.34 92 GLU A C 1
ATOM 751 O O . GLU A 1 92 ? 21.152 -16.981 -22.361 1.00 28.34 92 GLU A O 1
ATOM 756 N N . GLU A 1 93 ? 20.923 -18.183 -24.213 1.00 27.39 93 GLU A N 1
ATOM 757 C CA . GLU A 1 93 ? 21.625 -17.157 -25.030 1.00 27.39 93 GLU A CA 1
ATOM 758 C C . GLU A 1 93 ? 20.727 -16.149 -25.780 1.00 27.39 93 GLU A C 1
ATOM 760 O O . GLU A 1 93 ? 21.206 -15.114 -26.244 1.00 27.39 93 GLU A O 1
ATOM 765 N N . LEU A 1 94 ? 19.409 -16.375 -25.846 1.00 26.03 94 LEU A N 1
ATOM 766 C CA . LEU A 1 94 ? 18.450 -15.478 -26.524 1.00 26.03 94 LEU A CA 1
ATOM 767 C C . LEU A 1 94 ? 18.005 -14.264 -25.681 1.00 26.03 94 LEU A C 1
ATOM 769 O O . LEU A 1 94 ? 17.513 -13.285 -26.238 1.00 26.03 94 LEU A O 1
ATOM 773 N N . ALA A 1 95 ? 18.234 -14.281 -24.364 1.00 27.81 95 ALA A N 1
ATOM 774 C CA . ALA A 1 95 ? 17.785 -13.245 -23.422 1.00 27.81 95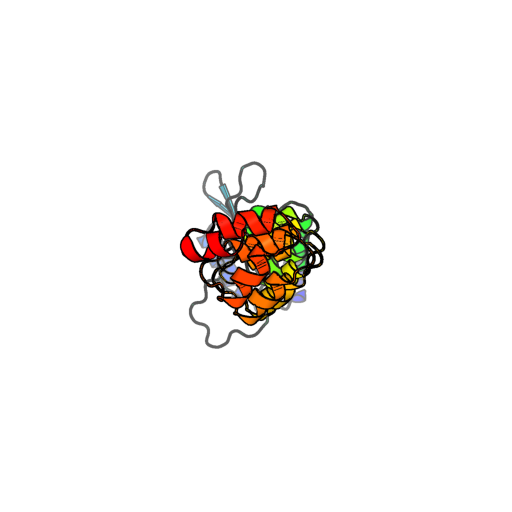 ALA A CA 1
ATOM 775 C C . ALA A 1 95 ? 18.614 -11.941 -23.457 1.00 27.81 95 ALA A C 1
ATOM 777 O O . ALA A 1 95 ? 18.299 -10.978 -22.763 1.00 27.81 95 ALA A O 1
ATOM 778 N N . ILE A 1 96 ? 19.672 -11.885 -24.271 1.00 31.64 96 ILE A N 1
ATOM 779 C CA . ILE A 1 96 ? 20.564 -10.725 -24.405 1.00 31.64 96 ILE A CA 1
ATOM 780 C C . ILE A 1 96 ? 20.144 -9.875 -25.616 1.00 31.64 96 ILE A C 1
ATOM 782 O O . ILE A 1 96 ? 20.957 -9.536 -26.472 1.00 31.64 96 ILE A O 1
ATOM 786 N N . ILE A 1 97 ? 18.872 -9.472 -25.708 1.00 39.41 97 ILE A N 1
ATOM 787 C CA . ILE A 1 97 ? 18.639 -8.126 -26.255 1.00 39.41 97 ILE A CA 1
ATOM 788 C C . ILE A 1 97 ? 19.324 -7.226 -25.238 1.00 39.41 97 ILE A C 1
ATOM 790 O O . ILE A 1 97 ? 18.903 -7.205 -24.087 1.00 39.41 97 ILE A O 1
ATOM 794 N N . ASN A 1 98 ? 20.455 -6.632 -25.627 1.00 53.81 98 ASN A N 1
ATOM 795 C CA . ASN A 1 98 ? 21.399 -5.985 -24.724 1.00 53.81 98 ASN A CA 1
ATOM 796 C C . ASN A 1 98 ? 20.652 -5.063 -23.755 1.00 53.81 98 ASN A C 1
ATOM 798 O O . ASN A 1 98 ? 20.261 -3.951 -24.099 1.00 53.81 98 ASN A O 1
ATOM 802 N N . ILE A 1 99 ? 20.431 -5.566 -22.547 1.00 51.84 99 ILE A N 1
ATOM 803 C CA . ILE A 1 99 ? 19.721 -4.898 -21.464 1.00 51.84 99 ILE A CA 1
ATOM 804 C C . ILE A 1 99 ? 20.271 -3.482 -21.268 1.00 51.84 99 ILE A C 1
ATOM 806 O O . ILE A 1 99 ? 19.517 -2.545 -21.024 1.00 51.84 99 ILE A O 1
ATOM 810 N N . GLU A 1 100 ? 21.582 -3.319 -21.446 1.00 58.06 100 GLU A N 1
ATOM 811 C CA . GLU A 1 100 ? 22.254 -2.033 -21.332 1.00 58.06 100 GLU A CA 1
ATOM 812 C C . GLU A 1 100 ? 21.876 -1.077 -22.468 1.00 58.06 100 GLU A C 1
ATOM 814 O O . GLU A 1 100 ? 21.666 0.100 -22.204 1.00 58.06 100 GLU A O 1
ATOM 819 N N . PHE A 1 101 ? 21.671 -1.568 -23.694 1.00 59.56 101 PHE A N 1
ATOM 820 C CA . PHE A 1 101 ? 21.162 -0.752 -24.802 1.00 59.56 101 PHE A CA 1
ATOM 821 C C . PHE A 1 101 ? 19.725 -0.275 -24.550 1.00 59.56 101 PHE A C 1
ATOM 823 O O . PHE A 1 101 ? 19.410 0.890 -24.779 1.00 59.56 101 PHE A O 1
ATOM 830 N N . LEU A 1 102 ? 18.846 -1.151 -24.045 1.00 59.25 102 LEU A N 1
ATOM 831 C CA . LEU A 1 102 ? 17.474 -0.756 -23.701 1.00 59.25 102 LEU A CA 1
ATOM 832 C C . LEU A 1 102 ? 17.458 0.269 -22.563 1.00 59.25 102 LEU A C 1
ATOM 834 O O . LEU A 1 102 ? 16.758 1.277 -22.660 1.00 59.25 102 LEU A O 1
ATOM 838 N N . LYS A 1 103 ? 18.263 0.060 -21.515 1.00 65.44 103 LYS A N 1
ATOM 839 C CA . LYS A 1 103 ? 18.440 1.039 -20.433 1.00 65.44 103 LYS A CA 1
ATOM 840 C C . LYS A 1 103 ? 18.979 2.370 -20.953 1.00 65.44 103 LYS A C 1
ATOM 842 O O . LYS A 1 103 ? 18.482 3.415 -20.546 1.00 65.44 103 LYS A O 1
ATOM 847 N N . GLU A 1 104 ? 19.963 2.348 -21.851 1.00 65.62 104 GLU A N 1
ATOM 848 C CA . GLU A 1 104 ? 20.526 3.547 -22.477 1.00 65.62 104 GLU A CA 1
ATOM 849 C C . GLU A 1 104 ? 19.457 4.301 -23.273 1.00 65.62 104 GLU A C 1
ATOM 851 O O . GLU A 1 104 ? 19.230 5.477 -23.009 1.00 65.62 104 GLU A O 1
ATOM 856 N N . ALA A 1 105 ? 18.700 3.622 -24.138 1.00 59.19 105 ALA A N 1
ATOM 857 C CA . ALA A 1 105 ? 17.612 4.239 -24.896 1.00 59.19 105 ALA A CA 1
ATOM 858 C C . ALA A 1 105 ? 16.514 4.831 -23.989 1.00 59.19 105 ALA A C 1
ATOM 860 O O . ALA A 1 105 ? 15.981 5.910 -24.267 1.00 59.19 105 ALA A O 1
ATOM 861 N N . ILE A 1 106 ? 16.189 4.153 -22.883 1.00 68.38 106 ILE A N 1
ATOM 862 C CA . ILE A 1 106 ? 15.262 4.655 -21.863 1.00 68.38 106 ILE A CA 1
ATOM 863 C C . ILE A 1 106 ? 15.826 5.911 -21.176 1.00 68.38 106 ILE A C 1
ATOM 865 O O . ILE A 1 106 ? 15.101 6.890 -20.986 1.00 68.38 106 ILE A O 1
ATOM 869 N N . ASN A 1 107 ? 17.111 5.909 -20.822 1.00 72.62 107 ASN A N 1
ATOM 870 C CA . ASN A 1 107 ? 17.781 7.033 -20.164 1.00 72.62 107 ASN A CA 1
ATOM 871 C C . ASN A 1 107 ? 17.961 8.241 -21.088 1.00 72.62 107 ASN A C 1
ATOM 873 O O . ASN A 1 107 ? 17.852 9.379 -20.642 1.00 72.62 107 ASN A O 1
ATOM 877 N N . GLU A 1 108 ? 18.170 8.010 -22.381 1.00 72.56 108 GLU A N 1
ATOM 878 C CA . GLU A 1 108 ? 18.238 9.051 -23.409 1.00 72.56 108 GLU A CA 1
ATOM 879 C C . GLU A 1 108 ? 16.860 9.640 -23.760 1.00 72.56 108 GLU A C 1
ATOM 881 O O . GLU A 1 108 ? 16.765 10.529 -24.607 1.00 72.56 108 GLU A O 1
ATOM 886 N N . GLY A 1 109 ? 15.778 9.151 -23.140 1.00 60.88 109 GLY A N 1
ATOM 887 C CA . GLY A 1 109 ? 14.417 9.626 -23.387 1.00 60.88 109 GLY A CA 1
ATOM 888 C C . GLY A 1 109 ? 13.861 9.216 -24.751 1.00 60.88 109 GLY A C 1
ATOM 889 O O . GLY A 1 109 ? 12.835 9.742 -25.176 1.00 60.88 109 GLY A O 1
ATOM 890 N N . LYS A 1 110 ? 14.508 8.263 -25.435 1.00 59.34 110 LYS A N 1
ATOM 891 C CA . LYS A 1 110 ? 14.017 7.697 -26.701 1.00 59.34 110 LYS A CA 1
ATOM 892 C C . LYS A 1 110 ? 12.796 6.805 -26.482 1.00 59.34 110 LYS A C 1
ATOM 894 O O . LYS A 1 110 ? 12.063 6.527 -27.424 1.00 59.34 110 LYS A O 1
ATOM 899 N N . VAL A 1 111 ? 12.572 6.367 -25.243 1.00 61.81 111 VAL A N 1
ATOM 900 C CA . VAL A 1 111 ? 11.469 5.490 -24.853 1.00 61.81 111 VAL A CA 1
ATOM 901 C C . VAL A 1 111 ? 10.599 6.160 -23.798 1.00 61.81 111 VAL A C 1
ATOM 903 O O . VAL A 1 111 ? 11.091 6.686 -22.799 1.00 61.81 111 VAL A O 1
ATOM 906 N N . ASN A 1 112 ? 9.282 6.087 -23.981 1.00 72.06 112 ASN A N 1
ATOM 907 C CA . ASN A 1 112 ? 8.337 6.584 -22.994 1.00 72.06 112 ASN A CA 1
ATOM 908 C C . ASN A 1 112 ? 8.252 5.635 -21.782 1.00 72.06 112 ASN A C 1
ATOM 910 O O . ASN A 1 112 ? 7.561 4.616 -21.810 1.00 72.06 112 ASN A O 1
ATOM 914 N N . LYS A 1 113 ? 8.914 6.011 -20.683 1.00 76.19 113 LYS A N 1
ATOM 915 C CA . LYS A 1 113 ? 8.910 5.269 -19.410 1.00 76.19 113 LYS A CA 1
ATOM 916 C C . LYS A 1 113 ? 7.506 5.050 -18.828 1.00 76.19 113 LYS A C 1
ATOM 918 O O . LYS A 1 113 ? 7.258 4.007 -18.230 1.00 76.19 113 LYS A O 1
ATOM 923 N N . TYR A 1 114 ? 6.571 5.987 -19.019 1.00 75.19 114 TYR A N 1
ATOM 924 C CA . TYR A 1 114 ? 5.187 5.829 -18.551 1.00 75.19 114 TYR A CA 1
ATOM 925 C C . TYR A 1 114 ? 4.440 4.747 -19.338 1.00 75.19 114 TYR A C 1
ATOM 927 O O . TYR A 1 114 ? 3.643 4.006 -18.759 1.00 75.19 114 TYR A O 1
ATOM 935 N N . ALA A 1 115 ? 4.717 4.628 -20.641 1.00 69.94 115 ALA A N 1
ATOM 936 C CA . ALA A 1 115 ? 4.149 3.565 -21.465 1.00 69.94 115 ALA A CA 1
ATOM 937 C C . ALA A 1 115 ? 4.645 2.193 -20.985 1.00 69.94 115 ALA A C 1
ATOM 939 O O . ALA A 1 115 ? 3.830 1.317 -20.718 1.00 69.94 115 ALA A O 1
ATOM 940 N N . LEU A 1 116 ? 5.954 2.046 -20.748 1.00 74.56 116 LEU A N 1
ATOM 941 C CA . LEU A 1 116 ? 6.530 0.812 -20.198 1.00 74.56 116 LEU A CA 1
ATOM 942 C C . LEU A 1 116 ? 5.966 0.469 -18.808 1.00 74.56 116 LEU A C 1
ATOM 944 O O . LEU A 1 116 ? 5.555 -0.656 -18.544 1.00 74.56 116 LEU A O 1
ATOM 948 N N . ALA A 1 117 ? 5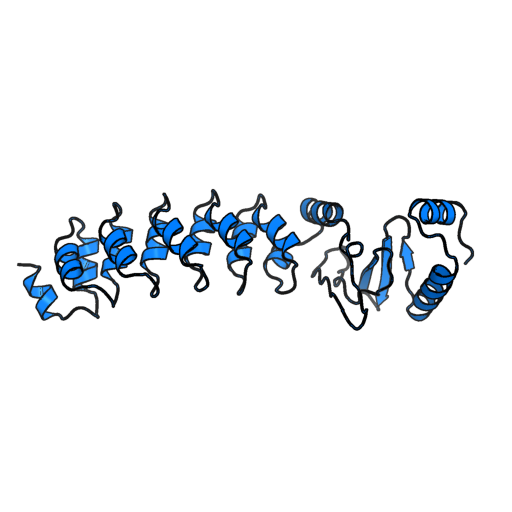.874 1.452 -17.908 1.00 77.75 117 ALA A N 1
ATOM 949 C CA . ALA A 1 117 ? 5.365 1.217 -16.557 1.00 77.75 117 ALA A CA 1
ATOM 950 C C . ALA A 1 117 ? 3.905 0.716 -16.542 1.00 77.75 117 ALA A C 1
ATOM 952 O O . ALA A 1 117 ? 3.509 -0.022 -15.634 1.00 77.75 117 ALA A O 1
ATOM 953 N N . THR A 1 118 ? 3.100 1.090 -17.541 1.00 76.62 118 THR A N 1
ATOM 954 C CA . THR A 1 118 ? 1.670 0.742 -17.623 1.00 76.62 118 THR A CA 1
ATOM 955 C C . THR A 1 118 ? 1.363 -0.445 -18.532 1.00 76.62 118 THR A C 1
ATOM 957 O O . THR A 1 118 ? 0.311 -1.067 -18.370 1.00 76.62 118 THR A O 1
ATOM 960 N N . ASP A 1 119 ? 2.261 -0.803 -19.449 1.00 72.44 119 ASP A N 1
ATOM 961 C CA . ASP A 1 119 ? 2.037 -1.893 -20.393 1.00 72.44 119 ASP A CA 1
ATOM 962 C C . ASP A 1 119 ? 2.111 -3.264 -19.709 1.00 72.44 119 ASP A C 1
ATOM 964 O O . ASP A 1 119 ? 3.147 -3.671 -19.179 1.00 72.44 119 ASP A O 1
ATOM 968 N N . LYS A 1 120 ? 1.001 -4.009 -19.749 1.00 72.38 120 LYS A N 1
ATOM 969 C CA . LYS A 1 120 ? 0.861 -5.335 -19.130 1.00 72.38 120 LYS A CA 1
ATOM 970 C C . LYS A 1 120 ? 1.875 -6.360 -19.652 1.00 72.38 120 LYS A C 1
ATOM 972 O O . LYS A 1 120 ? 2.121 -7.330 -18.946 1.00 72.38 120 LYS A O 1
ATOM 977 N N . LEU A 1 121 ? 2.446 -6.142 -20.837 1.00 69.88 121 LEU A N 1
ATOM 978 C CA . LEU A 1 121 ? 3.431 -7.033 -21.457 1.00 69.88 121 LEU A CA 1
ATOM 979 C C . LEU A 1 121 ? 4.888 -6.649 -21.162 1.00 69.88 121 LEU A C 1
ATOM 981 O O . LEU A 1 121 ? 5.792 -7.373 -21.569 1.00 69.88 121 LEU A O 1
ATOM 985 N N . THR A 1 122 ? 5.136 -5.532 -20.469 1.00 70.94 122 THR A N 1
ATOM 986 C CA . THR A 1 122 ? 6.502 -5.147 -20.093 1.00 70.94 122 THR A CA 1
ATOM 987 C C . THR A 1 122 ? 7.118 -6.186 -19.161 1.00 70.94 122 THR A C 1
ATOM 989 O O . THR A 1 122 ? 6.535 -6.523 -18.131 1.00 70.94 122 THR A O 1
ATOM 992 N N . ASP A 1 123 ? 8.302 -6.652 -19.553 1.00 74.25 123 ASP A N 1
ATOM 993 C CA . ASP A 1 123 ? 9.088 -7.676 -18.870 1.00 74.25 123 ASP A CA 1
ATOM 994 C C . ASP A 1 123 ? 9.528 -7.239 -17.465 1.00 74.25 123 ASP A C 1
ATOM 996 O O . ASP A 1 123 ? 9.875 -6.072 -17.245 1.00 74.25 123 ASP A O 1
ATOM 1000 N N . ASP A 1 124 ? 9.560 -8.193 -16.533 1.00 77.38 124 ASP A N 1
ATOM 1001 C CA . ASP A 1 124 ? 9.921 -7.966 -15.133 1.00 77.38 124 ASP A CA 1
ATOM 1002 C C . ASP A 1 124 ? 11.293 -7.297 -14.986 1.00 77.38 124 ASP A C 1
ATOM 1004 O O . ASP A 1 124 ? 11.443 -6.414 -14.146 1.00 77.38 124 ASP A O 1
ATOM 1008 N N . PHE A 1 125 ? 12.264 -7.606 -15.851 1.00 78.69 125 PHE A N 1
ATOM 1009 C CA . PHE A 1 125 ? 13.578 -6.965 -15.833 1.00 78.69 125 PHE A CA 1
ATOM 1010 C C . PHE A 1 125 ? 13.495 -5.446 -16.078 1.00 78.69 125 PHE A C 1
ATOM 1012 O O . PHE A 1 125 ? 14.177 -4.642 -15.433 1.00 78.69 125 PHE A O 1
ATOM 1019 N N . ILE A 1 126 ? 12.641 -5.022 -17.014 1.00 77.50 126 ILE A N 1
ATOM 1020 C CA . ILE A 1 126 ? 12.412 -3.598 -17.286 1.00 77.50 126 ILE A CA 1
ATOM 1021 C C . ILE A 1 126 ? 11.618 -2.969 -16.142 1.00 77.50 126 ILE A C 1
ATOM 1023 O O . ILE A 1 126 ? 11.910 -1.839 -15.751 1.00 77.50 126 ILE A O 1
ATOM 1027 N N . LEU A 1 127 ? 10.657 -3.688 -15.560 1.00 85.12 127 LEU A N 1
ATOM 1028 C CA . LEU A 1 127 ? 9.936 -3.208 -14.382 1.00 85.12 127 LEU A CA 1
ATOM 1029 C C . LEU A 1 127 ? 10.878 -3.024 -13.178 1.00 85.12 127 LEU A C 1
ATOM 1031 O O . LEU A 1 127 ? 10.748 -2.025 -12.475 1.00 85.12 127 LEU A O 1
ATOM 1035 N N . GLU A 1 128 ? 11.855 -3.911 -12.968 1.00 88.88 128 GLU A N 1
ATOM 1036 C CA . GLU A 1 128 ? 12.898 -3.778 -11.938 1.00 88.88 128 GLU A CA 1
ATOM 1037 C C . GLU A 1 128 ? 13.779 -2.546 -12.172 1.00 88.88 128 GLU A C 1
ATOM 1039 O O . GLU A 1 128 ? 14.091 -1.804 -11.234 1.00 88.88 128 GLU A O 1
ATOM 1044 N N . PHE A 1 129 ? 14.142 -2.279 -13.429 1.00 85.81 129 PHE A N 1
ATOM 1045 C CA . PHE A 1 129 ? 14.853 -1.057 -13.794 1.00 85.81 129 PHE A CA 1
ATOM 1046 C C . PHE A 1 129 ? 14.015 0.194 -13.484 1.00 85.81 129 PHE A C 1
ATOM 1048 O O . PHE A 1 129 ? 14.497 1.111 -12.819 1.00 85.81 129 PHE A O 1
ATOM 1055 N N . LEU A 1 130 ? 12.740 0.211 -13.887 1.00 90.38 130 LEU A N 1
ATOM 1056 C CA . LEU A 1 130 ? 11.822 1.326 -13.626 1.00 90.38 130 LEU A CA 1
ATOM 1057 C C . LEU A 1 130 ? 11.484 1.485 -12.136 1.00 90.38 130 LEU A C 1
ATOM 1059 O O . LEU A 1 130 ? 11.179 2.591 -11.695 1.00 90.38 130 LEU A O 1
ATOM 1063 N N . ALA A 1 131 ? 11.555 0.418 -11.338 1.00 96.81 131 ALA A N 1
ATOM 1064 C CA . ALA A 1 131 ? 11.352 0.469 -9.890 1.00 96.81 131 ALA A CA 1
ATOM 1065 C C . ALA A 1 131 ? 12.468 1.229 -9.165 1.00 96.81 131 ALA A C 1
ATOM 1067 O O . ALA A 1 131 ? 12.279 1.656 -8.029 1.00 96.81 131 ALA A O 1
ATOM 1068 N N . ASN A 1 132 ? 13.604 1.435 -9.833 1.00 95.25 132 ASN A N 1
ATOM 1069 C CA . ASN A 1 132 ? 14.734 2.225 -9.357 1.00 95.25 132 ASN A CA 1
ATOM 1070 C C . ASN A 1 132 ? 14.890 3.550 -10.124 1.00 95.25 132 ASN A C 1
ATOM 1072 O O . ASN A 1 132 ? 15.909 4.224 -9.973 1.00 95.25 132 ASN A O 1
ATOM 1076 N N . ASP A 1 133 ? 13.902 3.933 -10.942 1.00 95.56 133 ASP A N 1
ATOM 1077 C CA . ASP A 1 133 ? 13.952 5.162 -11.737 1.00 95.56 133 ASP A CA 1
ATOM 1078 C C . ASP A 1 133 ? 14.091 6.399 -10.842 1.00 95.56 133 ASP A C 1
ATOM 1080 O O . ASP A 1 133 ? 13.517 6.451 -9.756 1.00 95.56 133 ASP A O 1
ATOM 1084 N N . GLU A 1 134 ? 14.826 7.418 -11.283 1.00 94.81 134 GLU A N 1
ATOM 1085 C CA . GLU A 1 134 ? 14.995 8.656 -10.517 1.00 94.81 134 GLU A CA 1
ATOM 1086 C C . GLU A 1 134 ? 13.677 9.429 -10.336 1.00 94.81 134 GLU A C 1
ATOM 1088 O O . GLU A 1 134 ? 13.478 10.061 -9.291 1.00 94.81 134 GLU A O 1
ATOM 1093 N N . ASP A 1 135 ? 12.753 9.339 -11.302 1.00 94.94 135 ASP A N 1
ATOM 1094 C CA . ASP A 1 135 ? 11.446 9.983 -11.236 1.00 94.94 135 ASP A CA 1
ATOM 1095 C C . ASP A 1 135 ? 10.486 9.147 -10.368 1.00 94.94 135 ASP A C 1
ATOM 1097 O O . ASP A 1 135 ? 10.027 8.071 -10.773 1.00 94.94 135 ASP A O 1
ATOM 1101 N N . PRO A 1 136 ? 10.087 9.640 -9.181 1.00 96.75 136 PRO A N 1
ATOM 1102 C CA . PRO A 1 136 ? 9.142 8.924 -8.329 1.00 96.75 136 PRO A CA 1
ATOM 1103 C C . PRO A 1 136 ? 7.761 8.745 -8.962 1.00 96.75 136 PRO A C 1
ATOM 1105 O O . PRO A 1 136 ? 6.993 7.889 -8.527 1.00 96.75 136 PRO A O 1
ATOM 1108 N N . SER A 1 137 ? 7.421 9.536 -9.979 1.00 96.19 137 SER A N 1
ATOM 1109 C CA . SER A 1 137 ? 6.178 9.391 -10.733 1.00 96.19 137 SER A CA 1
ATOM 1110 C C . SER A 1 137 ? 6.182 8.105 -11.558 1.00 96.19 137 SER A C 1
ATOM 1112 O O . SER A 1 137 ? 5.152 7.432 -11.619 1.00 96.19 137 SER A O 1
ATOM 1114 N N . ILE A 1 138 ? 7.333 7.713 -12.118 1.00 94.31 138 ILE A N 1
ATOM 1115 C CA . ILE A 1 138 ? 7.516 6.430 -12.811 1.00 94.31 138 ILE A CA 1
ATOM 1116 C C . ILE A 1 138 ? 7.385 5.278 -11.819 1.00 94.31 138 ILE A C 1
ATOM 1118 O O . ILE A 1 138 ? 6.529 4.410 -12.002 1.00 94.31 138 ILE A O 1
ATOM 1122 N N . ARG A 1 139 ? 8.128 5.329 -10.707 1.00 98.31 139 ARG A N 1
ATOM 1123 C CA . ARG A 1 139 ? 8.070 4.301 -9.652 1.00 98.31 139 ARG A CA 1
ATOM 1124 C C . ARG A 1 139 ? 6.657 4.127 -9.095 1.00 98.31 139 ARG A C 1
ATOM 1126 O O . ARG A 1 139 ? 6.151 3.015 -8.978 1.00 98.31 139 ARG A O 1
ATOM 1133 N N . ARG A 1 140 ? 5.955 5.237 -8.838 1.00 97.44 140 ARG A N 1
ATOM 1134 C CA . ARG A 1 140 ? 4.543 5.223 -8.430 1.00 97.44 140 ARG A CA 1
ATOM 1135 C C . ARG A 1 140 ? 3.637 4.633 -9.512 1.00 97.44 140 ARG A C 1
ATOM 1137 O O . ARG A 1 140 ? 2.680 3.948 -9.169 1.00 97.44 140 ARG A O 1
ATOM 1144 N N . THR A 1 141 ? 3.897 4.890 -10.792 1.00 93.88 141 THR A N 1
ATOM 1145 C CA . THR A 1 141 ? 3.070 4.370 -11.896 1.00 93.88 141 THR A CA 1
ATOM 1146 C C . THR A 1 141 ? 3.063 2.842 -11.924 1.00 93.88 141 THR A C 1
ATOM 1148 O O . THR A 1 141 ? 2.008 2.259 -12.160 1.00 93.88 141 THR A O 1
ATOM 1151 N N . LEU A 1 142 ? 4.176 2.190 -11.569 1.00 96.00 142 LEU A N 1
ATOM 1152 C CA . LEU A 1 142 ? 4.237 0.727 -11.448 1.00 96.00 142 LEU A CA 1
ATOM 1153 C C . LEU A 1 142 ? 3.178 0.181 -10.481 1.00 96.00 142 LEU A C 1
ATOM 1155 O O . LEU A 1 142 ? 2.557 -0.841 -10.758 1.00 96.00 142 LEU A O 1
ATOM 1159 N N . THR A 1 143 ? 2.893 0.896 -9.387 1.00 96.00 143 THR A N 1
ATOM 1160 C CA . THR A 1 143 ? 1.898 0.475 -8.382 1.00 96.00 143 THR A CA 1
ATOM 1161 C C . THR A 1 143 ? 0.458 0.444 -8.903 1.00 96.00 143 THR A C 1
ATOM 1163 O O . THR A 1 143 ? -0.413 -0.090 -8.219 1.00 96.00 143 THR A O 1
ATOM 1166 N N . LEU A 1 144 ? 0.193 0.989 -10.096 1.00 92.00 144 LEU A N 1
ATOM 1167 C CA . LEU A 1 144 ? -1.117 0.941 -10.752 1.00 92.00 144 LEU A CA 1
ATOM 1168 C C . LEU A 1 144 ? -1.344 -0.361 -11.531 1.00 92.00 144 LEU A C 1
ATOM 1170 O O . LEU A 1 144 ? -2.456 -0.604 -12.000 1.00 92.00 144 LEU A O 1
ATOM 1174 N N . ARG A 1 145 ? -0.308 -1.190 -11.698 1.00 90.00 145 ARG A N 1
ATOM 1175 C CA . ARG A 1 145 ? -0.427 -2.478 -12.382 1.00 90.00 145 ARG A CA 1
ATOM 1176 C C . ARG A 1 145 ? -1.239 -3.451 -11.542 1.00 90.00 145 ARG A C 1
ATOM 1178 O O . ARG A 1 145 ? -1.087 -3.516 -10.326 1.00 90.00 145 ARG A O 1
ATOM 1185 N N . GLU A 1 146 ? -2.061 -4.245 -12.211 1.00 88.12 146 GLU A N 1
ATOM 1186 C CA . GLU A 1 146 ? -2.867 -5.290 -11.573 1.00 88.12 146 GLU A CA 1
ATOM 1187 C C . GLU A 1 146 ? -1.990 -6.329 -10.866 1.00 88.12 146 GLU A C 1
ATOM 1189 O O . GLU A 1 146 ? -2.295 -6.724 -9.750 1.00 88.12 146 GLU A O 1
ATOM 1194 N N . TYR A 1 147 ? -0.859 -6.684 -11.479 1.00 86.12 147 TYR A N 1
ATOM 1195 C CA . TYR A 1 147 ? 0.138 -7.589 -10.924 1.00 86.12 147 TYR A CA 1
ATOM 1196 C C . TYR A 1 147 ? 1.522 -6.938 -10.953 1.00 86.12 147 TYR A C 1
ATOM 1198 O O . TYR A 1 147 ? 1.900 -6.294 -11.939 1.00 86.12 147 TYR A O 1
ATOM 1206 N N . LEU A 1 148 ? 2.265 -7.132 -9.868 1.00 91.38 148 LEU A N 1
ATOM 1207 C CA . LEU A 1 148 ? 3.682 -6.821 -9.758 1.00 91.38 148 LEU A CA 1
ATOM 1208 C C . LEU A 1 148 ? 4.403 -7.996 -9.088 1.00 91.38 148 LEU A C 1
ATOM 1210 O O . LEU A 1 148 ? 3.887 -8.519 -8.098 1.00 91.38 148 LEU A O 1
ATOM 1214 N N . PRO A 1 149 ? 5.604 -8.367 -9.561 1.00 89.44 149 PRO A N 1
ATOM 1215 C CA . PRO A 1 149 ? 6.489 -9.257 -8.823 1.00 89.44 149 PRO A CA 1
ATOM 1216 C C . PRO A 1 149 ? 6.725 -8.768 -7.388 1.00 89.44 149 PRO A C 1
ATOM 1218 O O . PRO A 1 149 ? 6.883 -7.567 -7.143 1.00 89.44 149 PRO A O 1
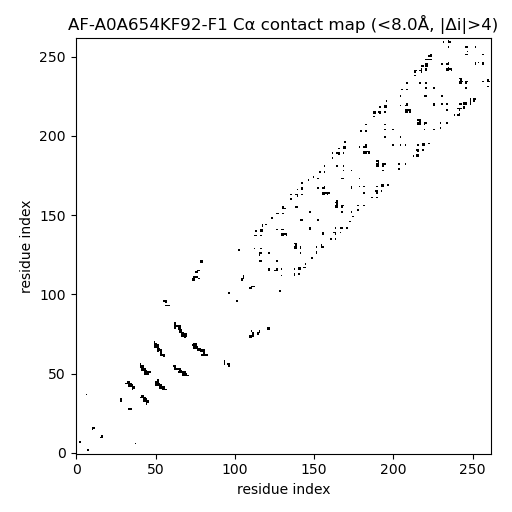ATOM 1221 N N . GLU A 1 150 ? 6.802 -9.703 -6.439 1.00 92.69 150 GLU A N 1
ATOM 1222 C CA . GLU A 1 150 ? 7.014 -9.389 -5.019 1.00 92.69 150 GLU A CA 1
ATOM 1223 C C . GLU A 1 150 ? 8.322 -8.614 -4.789 1.00 92.69 150 GLU A C 1
ATOM 1225 O O . GLU A 1 150 ? 8.328 -7.651 -4.028 1.00 92.69 150 GLU A O 1
ATOM 1230 N N . THR A 1 151 ? 9.391 -8.923 -5.530 1.00 92.69 151 THR A N 1
ATOM 1231 C CA . THR A 1 151 ? 10.679 -8.200 -5.481 1.00 92.69 151 THR A CA 1
ATOM 1232 C C . THR A 1 151 ? 10.544 -6.712 -5.834 1.00 92.69 151 THR A C 1
ATOM 1234 O O . THR A 1 151 ? 11.199 -5.845 -5.243 1.00 92.69 151 THR A O 1
ATOM 1237 N N . ILE A 1 152 ? 9.651 -6.383 -6.769 1.00 96.19 152 ILE A N 1
ATOM 1238 C CA . ILE A 1 152 ? 9.357 -5.001 -7.153 1.00 96.19 152 ILE A CA 1
ATOM 1239 C C . ILE A 1 152 ? 8.503 -4.327 -6.078 1.00 96.19 152 ILE A C 1
ATOM 1241 O O . ILE A 1 152 ? 8.782 -3.188 -5.700 1.00 96.19 152 ILE A O 1
ATOM 1245 N N . LEU A 1 153 ? 7.507 -5.026 -5.524 1.00 97.69 153 LEU A N 1
ATOM 1246 C CA . LEU A 1 153 ? 6.722 -4.517 -4.395 1.00 97.69 153 LEU A CA 1
ATOM 1247 C C . LEU A 1 153 ? 7.601 -4.231 -3.174 1.00 97.69 153 LEU A C 1
ATOM 1249 O O . LEU A 1 153 ? 7.437 -3.190 -2.540 1.00 97.69 153 LEU A O 1
ATOM 1253 N N . GLU A 1 154 ? 8.563 -5.101 -2.870 1.00 97.56 154 GLU A N 1
ATOM 1254 C CA . GLU A 1 154 ? 9.539 -4.905 -1.798 1.00 97.56 154 GLU A CA 1
ATOM 1255 C C . GLU A 1 154 ? 10.396 -3.659 -2.032 1.00 97.56 154 GLU A C 1
ATOM 1257 O O . GLU A 1 154 ? 10.581 -2.859 -1.108 1.00 97.56 154 GLU A O 1
ATOM 1262 N N . THR A 1 155 ? 10.884 -3.465 -3.260 1.00 98.06 155 THR A N 1
ATOM 1263 C CA . THR A 1 155 ? 11.634 -2.265 -3.661 1.00 98.06 155 THR A CA 1
ATOM 1264 C C . THR A 1 155 ? 10.800 -1.002 -3.427 1.00 98.06 155 THR A C 1
ATOM 1266 O O . THR A 1 155 ? 11.225 -0.102 -2.702 1.00 98.06 155 THR A O 1
ATOM 1269 N N . LEU A 1 156 ? 9.571 -0.961 -3.946 1.00 98.50 156 LEU A N 1
ATOM 1270 C CA . LEU A 1 156 ? 8.681 0.201 -3.839 1.00 98.50 156 LEU A CA 1
ATOM 1271 C C . LEU A 1 156 ? 8.164 0.435 -2.404 1.00 98.50 156 LEU A C 1
ATOM 1273 O O . LEU A 1 156 ? 7.901 1.571 -2.012 1.00 98.50 156 LEU A O 1
ATOM 1277 N N . ALA A 1 157 ? 8.046 -0.611 -1.582 1.00 98.44 157 ALA A N 1
ATOM 1278 C CA . ALA A 1 157 ? 7.708 -0.494 -0.161 1.00 98.44 157 ALA A CA 1
ATOM 1279 C C . ALA A 1 157 ? 8.848 0.119 0.672 1.00 98.44 157 ALA A C 1
ATOM 1281 O O . ALA A 1 157 ? 8.599 0.645 1.754 1.00 98.44 157 ALA A O 1
ATOM 1282 N N . ASN A 1 158 ? 10.093 0.055 0.187 1.00 98.25 158 ASN A N 1
ATOM 1283 C CA . ASN A 1 158 ? 11.265 0.705 0.786 1.00 98.25 158 ASN A CA 1
ATOM 1284 C C . ASN A 1 158 ? 11.562 2.091 0.194 1.00 98.25 158 ASN A C 1
ATOM 1286 O O . ASN A 1 158 ? 12.574 2.699 0.544 1.00 98.25 158 ASN A O 1
ATOM 1290 N N . ASP A 1 159 ? 10.725 2.585 -0.718 1.00 98.69 159 ASP A N 1
ATOM 1291 C CA . ASP A 1 159 ? 10.988 3.823 -1.441 1.00 98.69 159 ASP A CA 1
ATOM 1292 C C . ASP A 1 159 ? 11.167 5.011 -0.488 1.00 98.69 159 ASP A C 1
ATOM 1294 O O . ASP A 1 159 ? 10.401 5.186 0.460 1.00 98.69 159 ASP A O 1
ATOM 1298 N N . TYR A 1 160 ? 12.148 5.875 -0.744 1.00 97.56 160 TYR A N 1
ATOM 1299 C CA . TYR A 1 160 ? 12.369 7.064 0.083 1.00 97.56 160 TYR A CA 1
ATOM 1300 C C . TYR A 1 160 ? 11.199 8.060 0.007 1.00 97.56 160 TYR A C 1
ATOM 1302 O O . TYR A 1 160 ? 10.999 8.854 0.928 1.00 97.56 160 TYR A O 1
ATOM 1310 N N . GLN A 1 161 ? 10.403 8.017 -1.063 1.00 98.38 161 GLN A N 1
ATOM 1311 C CA . GLN A 1 161 ? 9.251 8.881 -1.251 1.00 98.38 161 GLN A CA 1
ATOM 1312 C C . GLN A 1 161 ? 7.979 8.284 -0.654 1.00 98.38 161 GLN A C 1
ATOM 1314 O O . GLN A 1 161 ? 7.465 7.245 -1.072 1.00 98.38 161 GLN A O 1
ATOM 1319 N N . ILE A 1 162 ? 7.390 9.035 0.274 1.00 98.31 162 ILE A N 1
ATOM 1320 C CA . ILE A 1 162 ? 6.163 8.662 0.991 1.00 98.31 162 ILE A CA 1
ATOM 1321 C C . ILE A 1 162 ? 5.001 8.378 0.029 1.00 98.31 162 ILE A C 1
ATOM 1323 O O . ILE A 1 162 ? 4.198 7.484 0.282 1.00 98.31 162 ILE A O 1
ATOM 1327 N N . ASN A 1 163 ? 4.880 9.124 -1.073 1.00 97.81 163 ASN A N 1
ATOM 1328 C CA . ASN A 1 163 ? 3.791 8.936 -2.037 1.00 97.81 163 ASN A CA 1
ATOM 1329 C C . ASN A 1 163 ? 3.881 7.595 -2.787 1.00 97.81 163 ASN A C 1
ATOM 1331 O O . ASN A 1 163 ? 2.833 7.062 -3.152 1.00 97.81 163 ASN A O 1
ATOM 1335 N N . VAL A 1 164 ? 5.086 7.052 -2.993 1.00 98.62 164 VAL A N 1
ATOM 1336 C CA . VAL A 1 164 ? 5.285 5.720 -3.579 1.00 98.62 164 VAL A CA 1
ATOM 1337 C C . VAL A 1 164 ? 4.910 4.655 -2.553 1.00 98.62 164 VAL A C 1
ATOM 1339 O O . VAL A 1 164 ? 4.024 3.847 -2.828 1.00 98.62 164 VAL A O 1
ATOM 1342 N N . ARG A 1 165 ? 5.462 4.720 -1.332 1.00 98.75 165 ARG A N 1
ATOM 1343 C CA . ARG A 1 165 ? 5.124 3.771 -0.251 1.00 98.75 165 ARG A CA 1
ATOM 1344 C C . ARG A 1 165 ? 3.628 3.748 0.064 1.00 98.75 165 ARG A C 1
ATOM 1346 O O . ARG A 1 165 ? 3.033 2.688 0.230 1.00 98.75 165 ARG A O 1
ATOM 1353 N N . ASN A 1 166 ? 2.987 4.918 0.079 1.00 98.31 166 ASN A N 1
ATOM 1354 C CA . ASN A 1 166 ? 1.547 5.030 0.295 1.00 98.31 166 ASN A CA 1
ATOM 1355 C C . ASN A 1 166 ? 0.728 4.416 -0.852 1.00 98.31 166 ASN A C 1
ATOM 1357 O O . ASN A 1 166 ? -0.349 3.878 -0.608 1.00 98.31 166 ASN A O 1
ATOM 1361 N N . ALA A 1 167 ? 1.218 4.491 -2.093 1.00 98.06 167 ALA A N 1
ATOM 1362 C CA . ALA A 1 167 ? 0.578 3.828 -3.225 1.00 98.06 167 ALA A CA 1
ATOM 1363 C C . ALA A 1 167 ? 0.701 2.299 -3.115 1.00 98.06 167 ALA A C 1
ATOM 1365 O O . ALA A 1 167 ? -0.294 1.604 -3.303 1.00 98.06 167 ALA A O 1
ATOM 1366 N N . VAL A 1 168 ? 1.861 1.781 -2.694 1.00 98.38 168 VAL A N 1
ATOM 1367 C CA . VAL A 1 168 ? 2.039 0.350 -2.390 1.00 98.38 168 VAL A CA 1
ATOM 1368 C C . VAL A 1 168 ? 1.089 -0.106 -1.278 1.00 98.38 168 VAL A C 1
ATOM 1370 O O . VAL A 1 168 ? 0.386 -1.096 -1.451 1.00 98.38 168 VAL A O 1
ATOM 1373 N N . ALA A 1 169 ? 0.978 0.650 -0.179 1.00 98.25 169 ALA A N 1
ATOM 1374 C CA . ALA A 1 169 ? 0.070 0.337 0.932 1.00 98.25 169 ALA A CA 1
ATOM 1375 C C . ALA A 1 169 ? -1.409 0.216 0.511 1.00 98.25 169 ALA A C 1
ATOM 1377 O O . ALA A 1 169 ? -2.179 -0.515 1.140 1.00 98.25 169 ALA A O 1
ATOM 1378 N N . SER A 1 170 ? -1.807 0.933 -0.547 1.00 96.94 170 SER A N 1
ATOM 1379 C CA . SER A 1 170 ? -3.179 0.932 -1.070 1.00 96.94 170 SER A CA 1
ATOM 1380 C C . SER A 1 170 ? -3.516 -0.260 -1.971 1.00 96.94 170 SER A C 1
ATOM 1382 O O . SER A 1 170 ? -4.675 -0.420 -2.346 1.00 96.94 170 SER A O 1
ATOM 1384 N N . ARG A 1 171 ? -2.532 -1.094 -2.326 1.00 96.62 171 ARG A N 1
ATOM 1385 C CA . ARG A 1 171 ? -2.735 -2.239 -3.219 1.00 96.62 171 ARG A CA 1
ATOM 1386 C C . ARG A 1 171 ? -3.440 -3.393 -2.521 1.00 96.62 171 ARG A C 1
ATOM 1388 O O . ARG A 1 171 ? -3.007 -3.819 -1.458 1.00 96.62 171 ARG A O 1
ATOM 1395 N N . GLU A 1 172 ? -4.482 -3.951 -3.124 1.00 94.12 172 GLU A N 1
ATOM 1396 C CA . GLU A 1 172 ? -5.237 -5.065 -2.528 1.00 94.12 172 GLU A CA 1
ATOM 1397 C C . GLU A 1 172 ? -4.437 -6.376 -2.480 1.00 94.12 172 GLU A C 1
ATOM 1399 O O . GLU A 1 172 ? -4.588 -7.137 -1.531 1.00 94.12 172 GLU A O 1
ATOM 1404 N N . ASP A 1 173 ? -3.535 -6.601 -3.437 1.00 93.62 173 ASP A N 1
ATOM 1405 C CA . ASP A 1 173 ? -2.727 -7.819 -3.596 1.00 93.62 173 ASP A CA 1
ATOM 1406 C C . ASP A 1 173 ? -1.435 -7.838 -2.758 1.00 93.62 173 ASP A C 1
ATOM 1408 O O . ASP A 1 173 ? -0.538 -8.643 -3.005 1.00 93.62 173 ASP A O 1
ATOM 1412 N N . LEU A 1 174 ? -1.315 -6.942 -1.775 1.00 95.69 174 LEU A N 1
ATOM 1413 C CA . LEU A 1 174 ? -0.097 -6.804 -0.988 1.00 95.69 174 LEU A CA 1
ATOM 1414 C C . LEU A 1 174 ? 0.142 -8.045 -0.094 1.00 95.69 174 LEU A C 1
ATOM 1416 O O . LEU A 1 174 ? -0.731 -8.387 0.709 1.00 95.69 174 LEU A O 1
ATOM 1420 N N . PRO A 1 175 ? 1.324 -8.690 -0.158 1.00 95.19 175 PRO A N 1
ATOM 1421 C CA . PRO A 1 175 ? 1.683 -9.785 0.743 1.00 95.19 175 PRO A CA 1
ATOM 1422 C C . PRO A 1 175 ? 1.599 -9.385 2.221 1.00 95.19 175 PRO A C 1
ATOM 1424 O O . PRO A 1 175 ? 1.938 -8.257 2.592 1.00 95.19 175 PRO A O 1
ATOM 1427 N N . SER A 1 176 ? 1.215 -10.321 3.098 1.00 95.56 176 SER A N 1
ATOM 1428 C CA . SER A 1 176 ? 1.059 -10.051 4.538 1.00 95.56 176 SER A CA 1
ATOM 1429 C C . SER A 1 176 ? 2.341 -9.527 5.197 1.00 95.56 176 SER A C 1
ATOM 1431 O O . SER A 1 176 ? 2.268 -8.639 6.042 1.00 95.56 176 SER A O 1
ATOM 1433 N N . SER A 1 177 ? 3.512 -9.998 4.758 1.00 96.31 177 SER A N 1
ATOM 1434 C CA . SER A 1 177 ? 4.826 -9.499 5.194 1.00 96.31 177 SER A CA 1
ATOM 1435 C C . SER A 1 177 ? 5.003 -7.999 4.917 1.00 96.31 177 SER A C 1
ATOM 1437 O O . SER A 1 177 ? 5.503 -7.254 5.761 1.00 96.31 177 SER A O 1
ATOM 1439 N N . LEU A 1 178 ? 4.553 -7.528 3.751 1.00 98.12 178 LEU A N 1
ATOM 1440 C CA . LEU A 1 178 ? 4.604 -6.118 3.375 1.00 98.12 178 LEU A CA 1
ATOM 1441 C C . LEU A 1 178 ? 3.520 -5.288 4.072 1.00 98.12 178 LEU A C 1
ATOM 1443 O O . LEU A 1 178 ? 3.781 -4.134 4.409 1.00 98.12 178 LEU A O 1
ATOM 1447 N N . ILE A 1 179 ? 2.348 -5.863 4.361 1.00 98.50 179 ILE A N 1
ATOM 1448 C CA . ILE A 1 179 ? 1.335 -5.218 5.215 1.00 98.50 179 ILE A CA 1
ATOM 1449 C C . ILE A 1 179 ? 1.913 -4.959 6.613 1.00 98.50 179 ILE A C 1
ATOM 1451 O O . ILE A 1 179 ? 1.828 -3.836 7.111 1.00 98.50 179 ILE A O 1
ATOM 1455 N N . GLU A 1 180 ? 2.529 -5.968 7.236 1.00 98.12 180 GLU A N 1
ATOM 1456 C CA . GLU A 1 180 ? 3.151 -5.851 8.561 1.00 98.12 180 GLU A CA 1
ATOM 1457 C C . GLU A 1 180 ? 4.253 -4.791 8.581 1.00 98.12 180 GLU A C 1
ATOM 1459 O O . GLU A 1 180 ? 4.290 -3.948 9.479 1.00 98.12 180 GLU A O 1
ATOM 1464 N N . LYS A 1 181 ? 5.102 -4.782 7.551 1.00 98.31 181 LYS A N 1
ATOM 1465 C CA . LYS A 1 181 ? 6.155 -3.782 7.380 1.00 98.31 181 LYS A CA 1
ATOM 1466 C C . LYS A 1 181 ? 5.600 -2.364 7.254 1.00 98.31 181 LYS A C 1
ATOM 1468 O O . LYS A 1 181 ? 6.044 -1.466 7.962 1.00 98.31 181 LYS A O 1
ATOM 1473 N N . LEU A 1 182 ? 4.632 -2.141 6.364 1.00 98.69 182 LEU A N 1
ATOM 1474 C CA . LEU A 1 182 ? 4.064 -0.807 6.138 1.00 98.69 182 LEU A CA 1
ATOM 1475 C C . LEU A 1 182 ? 3.182 -0.342 7.311 1.00 98.69 182 LEU A C 1
ATOM 1477 O O . LEU A 1 182 ? 2.985 0.860 7.491 1.00 98.69 182 LEU A O 1
ATOM 1481 N N . ALA A 1 183 ? 2.698 -1.259 8.157 1.00 98.62 183 ALA A N 1
ATOM 1482 C CA . ALA A 1 183 ? 2.074 -0.921 9.437 1.00 98.62 183 ALA A CA 1
ATOM 1483 C C . ALA A 1 183 ? 3.069 -0.302 10.439 1.00 98.62 183 ALA A C 1
ATOM 1485 O O . ALA A 1 183 ? 2.645 0.349 11.391 1.00 98.62 183 ALA A O 1
ATOM 1486 N N . GLU A 1 184 ? 4.375 -0.489 10.234 1.00 98.50 184 GLU A N 1
ATOM 1487 C CA . GLU A 1 184 ? 5.460 0.115 11.018 1.00 98.50 184 GLU A CA 1
ATOM 1488 C C . GLU A 1 184 ? 6.145 1.287 10.297 1.00 98.50 184 GLU A C 1
ATOM 1490 O O . GLU A 1 184 ? 7.131 1.818 10.806 1.00 98.50 184 GLU A O 1
ATOM 1495 N N . ASP A 1 185 ? 5.635 1.716 9.134 1.00 98.81 185 ASP A N 1
ATOM 1496 C CA . ASP A 1 185 ? 6.238 2.801 8.353 1.00 98.81 185 ASP A CA 1
ATOM 1497 C C . ASP A 1 185 ? 6.410 4.060 9.209 1.00 98.81 185 ASP A C 1
ATOM 1499 O O . ASP A 1 185 ? 5.509 4.444 9.953 1.00 98.81 185 ASP A O 1
ATOM 1503 N N . GLU A 1 186 ? 7.539 4.752 9.081 1.00 98.31 186 GLU A N 1
ATOM 1504 C CA . GLU A 1 186 ? 7.810 6.008 9.792 1.00 98.31 186 GLU A CA 1
ATOM 1505 C C . GLU A 1 186 ? 6.724 7.076 9.555 1.00 98.31 186 GLU A C 1
ATOM 1507 O O . GLU A 1 186 ? 6.451 7.919 10.415 1.00 98.31 186 GLU A O 1
ATOM 1512 N N . ASN A 1 187 ? 6.062 7.036 8.397 1.00 98.69 187 ASN A N 1
ATOM 1513 C CA . ASN A 1 187 ? 5.072 8.010 8.005 1.00 98.69 187 ASN A CA 1
ATOM 1514 C C . ASN A 1 187 ? 3.658 7.577 8.408 1.00 98.69 187 ASN A C 1
ATOM 1516 O O . ASN A 1 187 ? 3.082 6.626 7.877 1.00 98.69 187 ASN A O 1
ATOM 1520 N N . LYS A 1 188 ? 3.029 8.380 9.271 1.00 98.69 188 LYS A N 1
ATOM 1521 C CA . LYS A 1 188 ? 1.650 8.165 9.735 1.00 98.69 188 LYS A CA 1
ATOM 1522 C C . LYS A 1 188 ? 0.604 8.013 8.621 1.00 98.69 188 LYS A C 1
ATOM 1524 O O . LYS A 1 188 ? -0.423 7.387 8.859 1.00 98.69 188 LYS A O 1
ATOM 1529 N N . TYR A 1 189 ? 0.806 8.591 7.432 1.00 98.50 189 TYR A N 1
ATOM 1530 C CA . TYR A 1 189 ? -0.160 8.462 6.337 1.00 98.50 189 TYR A CA 1
ATOM 1531 C C . TYR A 1 189 ? -0.075 7.097 5.655 1.00 98.50 189 TYR A C 1
ATOM 1533 O O . TYR A 1 189 ? -1.118 6.550 5.312 1.00 98.50 189 TYR A O 1
ATOM 1541 N N . VAL A 1 190 ? 1.123 6.512 5.558 1.00 98.81 190 VAL A N 1
ATOM 1542 C CA . VAL A 1 190 ? 1.301 5.130 5.089 1.00 98.81 190 VAL A CA 1
ATOM 1543 C C . VAL A 1 190 ? 0.659 4.164 6.085 1.00 98.81 190 VAL A C 1
ATOM 1545 O O . VAL A 1 190 ? -0.203 3.373 5.700 1.00 98.81 190 VAL A O 1
ATOM 1548 N N . ARG A 1 191 ? 0.961 4.313 7.385 1.00 98.81 191 ARG A N 1
ATOM 1549 C CA . ARG A 1 191 ? 0.327 3.507 8.446 1.00 98.81 191 ARG A CA 1
ATOM 1550 C C . ARG A 1 191 ? -1.196 3.653 8.466 1.00 98.81 191 ARG A C 1
ATOM 1552 O O . ARG A 1 191 ? -1.910 2.673 8.656 1.00 98.81 191 ARG A O 1
ATOM 1559 N N . ARG A 1 192 ? -1.718 4.864 8.228 1.00 98.75 192 ARG A N 1
ATOM 1560 C CA . ARG A 1 192 ? -3.164 5.118 8.108 1.00 98.75 192 ARG A CA 1
ATOM 1561 C C . ARG A 1 192 ? -3.766 4.360 6.927 1.00 98.75 192 ARG A C 1
ATOM 1563 O O . ARG A 1 192 ? -4.836 3.788 7.089 1.00 98.75 192 ARG A O 1
ATOM 1570 N N . THR A 1 193 ? -3.106 4.354 5.771 1.00 98.62 193 THR A N 1
ATOM 1571 C CA . THR A 1 193 ? -3.570 3.599 4.597 1.00 98.62 193 THR A CA 1
ATOM 1572 C C . THR A 1 193 ? -3.646 2.106 4.908 1.00 98.62 193 THR A C 1
ATOM 1574 O O . THR A 1 193 ? -4.655 1.479 4.603 1.00 98.62 193 THR A O 1
ATOM 1577 N N . ILE A 1 194 ? -2.655 1.553 5.619 1.00 98.69 194 ILE A N 1
ATOM 1578 C CA . ILE A 1 194 ? -2.716 0.169 6.112 1.00 98.69 194 ILE A CA 1
ATOM 1579 C C . ILE A 1 194 ? -3.884 -0.034 7.087 1.00 98.69 194 ILE A C 1
ATOM 1581 O O . ILE A 1 194 ? -4.660 -0.969 6.917 1.00 98.69 194 ILE A O 1
ATOM 1585 N N . ALA A 1 195 ? -4.080 0.863 8.059 1.00 98.38 195 ALA A N 1
ATOM 1586 C CA . ALA A 1 195 ? -5.176 0.789 9.035 1.00 98.38 195 ALA A CA 1
ATOM 1587 C C . ALA A 1 195 ? -6.583 0.737 8.402 1.00 98.38 195 ALA A C 1
ATOM 1589 O O . ALA A 1 195 ? -7.514 0.190 9.001 1.00 98.38 195 ALA A O 1
ATOM 1590 N N . GLN A 1 196 ? -6.739 1.299 7.199 1.00 97.25 196 GLN A N 1
ATOM 1591 C CA . GLN A 1 196 ? -7.993 1.329 6.444 1.00 97.25 196 GLN A CA 1
ATOM 1592 C C . GLN A 1 196 ? -8.290 0.037 5.670 1.00 97.25 196 GLN A C 1
ATOM 1594 O O . GLN A 1 196 ? -9.386 -0.087 5.129 1.00 97.25 196 GLN A O 1
ATOM 1599 N N . ARG A 1 197 ? -7.356 -0.917 5.602 1.00 96.94 197 ARG A N 1
ATOM 1600 C CA . ARG A 1 197 ? -7.545 -2.153 4.833 1.00 96.94 197 ARG A CA 1
ATOM 1601 C C . ARG A 1 197 ? -8.478 -3.137 5.528 1.00 96.94 197 ARG A C 1
ATOM 1603 O O . ARG A 1 197 ? -8.337 -3.389 6.718 1.00 96.94 197 ARG A O 1
ATOM 1610 N N . ASP A 1 198 ? -9.370 -3.783 4.795 1.00 94.25 198 ASP A N 1
ATOM 1611 C CA . ASP A 1 198 ? -10.332 -4.730 5.378 1.00 94.25 198 ASP A CA 1
ATOM 1612 C C . ASP A 1 198 ? -9.730 -6.100 5.758 1.00 94.25 198 ASP A C 1
ATOM 1614 O O . ASP A 1 198 ? -10.386 -6.878 6.446 1.00 94.25 198 ASP A O 1
ATOM 1618 N N . ASP A 1 199 ? -8.494 -6.390 5.347 1.00 94.94 199 ASP A N 1
ATOM 1619 C CA . ASP A 1 199 ? -7.825 -7.694 5.466 1.00 94.94 199 ASP A CA 1
ATOM 1620 C C . ASP A 1 199 ? -6.797 -7.785 6.611 1.00 94.94 199 ASP A C 1
ATOM 1622 O O . ASP A 1 199 ? -6.045 -8.756 6.700 1.00 94.94 199 ASP A O 1
ATOM 1626 N N . LEU A 1 200 ? -6.756 -6.793 7.507 1.00 97.06 200 LEU A N 1
ATOM 1627 C CA . LEU A 1 200 ? -5.831 -6.811 8.642 1.00 97.06 200 LEU A CA 1
ATOM 1628 C C . LEU A 1 200 ? -6.135 -7.943 9.632 1.00 97.06 200 LEU A C 1
ATOM 1630 O O . LEU A 1 200 ? -7.285 -8.195 9.995 1.00 97.06 200 LEU A O 1
ATOM 1634 N N . SER A 1 201 ? -5.074 -8.557 10.161 1.00 96.44 201 SER A N 1
ATOM 1635 C CA . SER A 1 201 ? -5.181 -9.442 11.320 1.00 96.44 201 SER A CA 1
ATOM 1636 C C . SER A 1 201 ? -5.631 -8.664 12.562 1.00 96.44 201 SER A C 1
ATOM 1638 O O . SER A 1 201 ? -5.345 -7.473 12.713 1.00 96.44 201 SER A O 1
ATOM 1640 N N . GLN A 1 202 ? -6.300 -9.341 13.498 1.00 96.00 202 GLN A N 1
ATOM 1641 C CA . GLN A 1 202 ? -6.736 -8.711 14.751 1.00 96.00 202 GLN A CA 1
A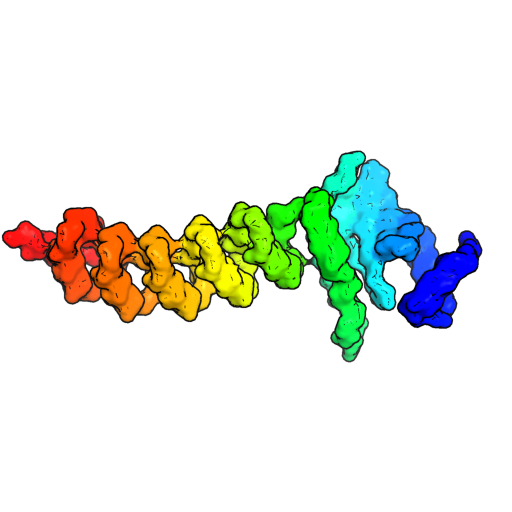TOM 1642 C C . GLN A 1 202 ? -5.555 -8.198 15.592 1.00 96.00 202 GLN A C 1
ATOM 1644 O O . GLN A 1 202 ? -5.680 -7.167 16.252 1.00 96.00 202 GLN A O 1
ATOM 1649 N N . ASP A 1 203 ? -4.389 -8.841 15.494 1.00 96.88 203 ASP A N 1
ATOM 1650 C CA . ASP A 1 203 ? -3.157 -8.378 16.139 1.00 96.88 203 ASP A CA 1
ATOM 1651 C C . ASP A 1 203 ? -2.688 -7.034 15.563 1.00 96.88 203 ASP A C 1
ATOM 1653 O O . ASP A 1 203 ? -2.349 -6.118 16.318 1.00 96.88 203 ASP A O 1
ATOM 1657 N N . LEU A 1 204 ? -2.729 -6.863 14.234 1.00 98.12 204 LEU A N 1
ATOM 1658 C CA . LEU A 1 204 ? -2.410 -5.583 13.594 1.00 98.12 204 LEU A CA 1
ATOM 1659 C C . LEU A 1 204 ? -3.450 -4.507 13.915 1.00 98.12 204 LEU A C 1
ATOM 1661 O O . LEU A 1 204 ? -3.073 -3.364 14.172 1.00 98.12 204 LEU A O 1
ATOM 1665 N N . VAL A 1 205 ? -4.738 -4.856 13.971 1.00 98.50 205 VAL A N 1
ATOM 1666 C CA . VAL A 1 205 ? -5.797 -3.927 14.403 1.00 98.50 205 VAL A CA 1
ATOM 1667 C C . VAL A 1 205 ? -5.534 -3.441 15.833 1.00 98.50 205 VAL A C 1
ATOM 1669 O O . VAL A 1 205 ? -5.545 -2.235 16.087 1.00 98.50 205 VAL A O 1
ATOM 1672 N N . ALA A 1 206 ? -5.227 -4.349 16.764 1.00 98.12 206 ALA A N 1
ATOM 1673 C CA . ALA A 1 206 ? -4.912 -4.004 18.149 1.00 98.12 206 ALA A CA 1
ATOM 1674 C C . ALA A 1 206 ? -3.623 -3.170 18.270 1.00 98.12 206 ALA A C 1
ATOM 1676 O O . ALA A 1 206 ? -3.564 -2.221 19.063 1.00 98.12 206 ALA A O 1
ATOM 1677 N N . LYS A 1 207 ? -2.600 -3.478 17.465 1.00 98.38 207 LYS A N 1
ATOM 1678 C CA . LYS A 1 207 ? -1.355 -2.703 17.388 1.00 98.38 207 LYS A CA 1
ATOM 1679 C C . LYS A 1 207 ? -1.612 -1.279 16.897 1.00 98.38 207 LYS A C 1
ATOM 1681 O O . LYS A 1 207 ? -1.234 -0.328 17.575 1.00 98.38 207 LYS A O 1
ATOM 1686 N N . LEU A 1 208 ? -2.313 -1.114 15.778 1.00 98.62 208 LEU A N 1
ATOM 1687 C CA . LEU A 1 208 ? -2.609 0.198 15.193 1.00 98.62 208 LEU A CA 1
ATOM 1688 C C . LEU A 1 208 ? -3.616 1.005 16.033 1.00 98.62 208 LEU A C 1
ATOM 1690 O O . LEU A 1 208 ? -3.573 2.233 16.032 1.00 98.62 208 LEU A O 1
ATOM 1694 N N . ALA A 1 209 ? -4.455 0.355 16.847 1.00 98.50 209 ALA A N 1
ATOM 1695 C CA . ALA A 1 209 ? -5.260 1.031 17.871 1.00 98.50 209 ALA A CA 1
ATOM 1696 C C . ALA A 1 209 ? -4.410 1.675 18.989 1.00 98.50 209 ALA A C 1
ATOM 1698 O O . ALA A 1 209 ? -4.923 2.473 19.772 1.00 98.50 209 ALA A O 1
ATOM 1699 N N . ASN A 1 210 ? -3.126 1.315 19.104 1.00 98.31 210 ASN A N 1
ATOM 1700 C CA . ASN A 1 210 ? -2.141 1.942 19.991 1.00 98.31 210 ASN A CA 1
ATOM 1701 C C . ASN A 1 210 ? -1.201 2.912 19.260 1.00 98.31 210 ASN A C 1
ATOM 1703 O O . ASN A 1 210 ? -0.285 3.430 19.898 1.00 98.31 210 ASN A O 1
ATOM 1707 N N . ASP A 1 211 ? -1.388 3.148 17.956 1.00 98.81 211 ASP A N 1
ATOM 1708 C CA . ASP A 1 211 ? -0.471 3.979 17.174 1.00 98.81 211 ASP A CA 1
ATOM 1709 C C . ASP A 1 211 ? -0.306 5.361 17.816 1.00 98.81 211 ASP A C 1
ATOM 1711 O O . ASP A 1 211 ? -1.261 5.950 18.327 1.00 98.81 211 ASP A O 1
ATOM 1715 N N . GLU A 1 212 ? 0.905 5.910 17.785 1.00 98.38 212 GLU A N 1
ATOM 1716 C CA . GLU A 1 212 ? 1.191 7.249 18.306 1.00 98.38 212 GLU A CA 1
ATOM 1717 C C . GLU A 1 212 ? 0.312 8.332 17.655 1.00 98.38 212 GLU A C 1
ATOM 1719 O O . GLU A 1 212 ? -0.080 9.313 18.303 1.00 98.38 212 GLU A O 1
ATOM 1724 N N . SER A 1 213 ? -0.064 8.126 16.393 1.00 98.69 213 SER A N 1
ATOM 1725 C CA . SER A 1 213 ? -0.777 9.077 15.567 1.00 98.69 213 SER A CA 1
ATOM 1726 C C . SER A 1 213 ? -2.287 8.906 15.662 1.00 98.69 213 SER A C 1
ATOM 1728 O O . SER A 1 213 ? -2.851 7.857 15.359 1.00 98.69 213 SER A O 1
ATOM 1730 N N . GLU A 1 214 ? -2.976 9.984 16.026 1.00 98.62 214 GLU A N 1
ATOM 1731 C CA . GLU A 1 214 ? -4.440 9.998 16.110 1.00 98.62 214 GLU A CA 1
ATOM 1732 C C . GLU A 1 214 ? -5.137 9.710 14.779 1.00 98.62 214 GLU A C 1
ATOM 1734 O O . GLU A 1 214 ? -6.186 9.080 14.789 1.00 98.62 214 GLU A O 1
ATOM 1739 N N . VAL A 1 215 ? -4.541 10.071 13.635 1.00 98.56 215 VAL A N 1
ATOM 1740 C CA . VAL A 1 215 ? -5.134 9.783 12.316 1.00 98.56 215 VAL A CA 1
ATOM 1741 C C . VAL A 1 215 ? -5.124 8.287 11.986 1.00 98.56 215 VAL A C 1
ATOM 1743 O O . VAL A 1 215 ? -6.004 7.814 11.270 1.00 98.56 215 VAL A O 1
ATOM 1746 N N . VAL A 1 216 ? -4.157 7.535 12.522 1.00 98.81 216 VAL A N 1
ATOM 1747 C CA . VAL A 1 216 ? -4.088 6.072 12.387 1.00 98.81 216 VAL A CA 1
ATOM 1748 C C . VAL A 1 216 ? -5.105 5.427 13.325 1.00 98.81 216 VAL A C 1
ATOM 1750 O O . VAL A 1 216 ? -5.929 4.628 12.883 1.00 98.81 216 VAL A O 1
ATOM 1753 N N . ARG A 1 217 ? -5.135 5.844 14.599 1.00 98.75 217 ARG A N 1
ATOM 1754 C CA . ARG A 1 217 ? -6.130 5.352 15.569 1.00 98.75 217 ARG A CA 1
ATOM 1755 C C . ARG A 1 217 ? -7.569 5.670 15.146 1.00 98.75 217 ARG A C 1
ATOM 1757 O O . ARG A 1 217 ? -8.456 4.846 15.337 1.00 98.75 217 ARG A O 1
ATOM 1764 N N . SER A 1 218 ? -7.795 6.826 14.522 1.00 98.44 218 SER A N 1
ATOM 1765 C CA . SER A 1 218 ? -9.082 7.251 13.955 1.00 98.44 218 SER A CA 1
ATOM 1766 C C . SER A 1 218 ? -9.518 6.342 12.799 1.00 98.44 218 SER A C 1
ATOM 1768 O O . SER A 1 218 ? -10.666 5.902 12.752 1.00 98.44 218 SER A O 1
ATOM 1770 N N . ALA A 1 219 ? -8.586 5.956 11.917 1.00 98.31 219 ALA A N 1
ATOM 1771 C CA . ALA A 1 219 ? -8.864 4.972 10.872 1.00 98.31 219 ALA A CA 1
ATOM 1772 C C . ALA A 1 219 ? -9.267 3.608 11.456 1.00 98.31 219 ALA A C 1
ATOM 1774 O O . ALA A 1 219 ? -10.249 3.025 10.999 1.00 98.31 219 ALA A O 1
ATOM 1775 N N . ILE A 1 220 ? -8.581 3.141 12.507 1.00 98.50 220 ILE A N 1
ATOM 1776 C CA . ILE A 1 220 ? -8.974 1.918 13.222 1.00 98.50 220 ILE A CA 1
ATOM 1777 C C . ILE A 1 220 ? -10.363 2.065 13.853 1.00 98.50 220 ILE A C 1
ATOM 1779 O O . ILE A 1 220 ? -11.200 1.181 13.692 1.00 98.50 220 ILE A O 1
ATOM 1783 N N . ALA A 1 221 ? -10.656 3.194 14.502 1.00 97.69 221 ALA A N 1
ATOM 1784 C CA . ALA A 1 221 ? -11.957 3.467 15.113 1.00 97.69 221 ALA A CA 1
ATOM 1785 C C . ALA A 1 221 ? -13.140 3.397 14.126 1.00 97.69 221 ALA A C 1
ATOM 1787 O O . ALA A 1 221 ? -14.265 3.134 14.548 1.00 97.69 221 ALA A O 1
ATOM 1788 N N . GLY A 1 222 ? -12.906 3.609 12.828 1.00 96.00 222 GLY A N 1
ATOM 1789 C CA . GLY A 1 222 ? -13.919 3.500 11.775 1.00 96.00 222 GLY A CA 1
ATOM 1790 C C . GLY A 1 222 ? -14.180 2.080 11.257 1.00 96.00 222 GLY A C 1
ATOM 1791 O O . GLY A 1 222 ? -15.050 1.903 10.403 1.00 96.00 222 GLY A O 1
ATOM 1792 N N . ARG A 1 223 ? -13.447 1.067 11.733 1.00 96.12 223 ARG A N 1
ATOM 1793 C CA . ARG A 1 223 ? -13.548 -0.302 11.214 1.00 96.12 223 ARG A CA 1
ATOM 1794 C C . ARG A 1 223 ? -14.796 -1.042 11.698 1.00 96.12 223 ARG A C 1
ATOM 1796 O O . ARG A 1 223 ? -15.342 -0.763 12.765 1.00 96.12 223 ARG A O 1
ATOM 1803 N N . LYS A 1 224 ? -15.228 -2.033 10.911 1.00 94.31 224 LYS A N 1
ATOM 1804 C CA . LYS A 1 224 ? -16.405 -2.879 11.191 1.00 94.31 224 LYS A CA 1
ATOM 1805 C C . LYS A 1 224 ? -16.125 -4.060 12.128 1.00 94.31 224 LYS A C 1
ATOM 1807 O O . LYS A 1 224 ? -17.060 -4.645 12.661 1.00 94.31 224 LYS A O 1
ATOM 1812 N N . ASP A 1 225 ? -14.858 -4.420 12.296 1.00 93.81 225 ASP A N 1
ATOM 1813 C CA . ASP A 1 225 ? -14.369 -5.639 12.949 1.00 93.81 225 ASP A CA 1
ATOM 1814 C C . ASP A 1 225 ? -13.673 -5.362 14.294 1.00 93.81 225 ASP A C 1
ATOM 1816 O O . ASP A 1 225 ? -12.823 -6.136 14.729 1.00 93.81 225 ASP A O 1
ATOM 1820 N N . LEU A 1 226 ? -14.019 -4.253 14.957 1.00 95.56 226 LEU A N 1
ATOM 1821 C CA . LEU A 1 226 ? -13.468 -3.907 16.267 1.00 95.56 226 LEU A CA 1
ATOM 1822 C C . LEU A 1 226 ? -14.015 -4.814 17.373 1.00 95.56 226 LEU A C 1
ATOM 1824 O O . LEU A 1 226 ? -15.226 -5.011 17.492 1.00 95.56 226 LEU A O 1
ATOM 1828 N N . SER A 1 227 ? -13.120 -5.295 18.237 1.00 94.19 227 SER A N 1
ATOM 1829 C CA . SER A 1 227 ? -13.499 -5.991 19.467 1.00 94.19 227 SER A CA 1
ATOM 1830 C C . SER A 1 227 ? -14.135 -5.039 20.482 1.00 94.19 227 SER A C 1
ATOM 1832 O O . SER A 1 227 ? -13.925 -3.822 20.454 1.00 94.19 227 SER A O 1
ATOM 1834 N N . ASP A 1 228 ? -14.886 -5.599 21.432 1.00 92.06 228 ASP A N 1
ATOM 1835 C CA . ASP A 1 228 ? -15.554 -4.796 22.450 1.00 92.06 228 ASP A CA 1
ATOM 1836 C C . ASP A 1 228 ? -14.579 -3.984 23.316 1.00 92.06 228 ASP A C 1
ATOM 1838 O O . ASP A 1 228 ? -14.892 -2.839 23.648 1.00 92.06 228 ASP A O 1
ATOM 1842 N N . GLU A 1 229 ? -13.413 -4.561 23.610 1.00 94.25 229 GLU A N 1
ATOM 1843 C CA . GLU A 1 229 ? -12.303 -3.936 24.337 1.00 94.25 229 GLU A CA 1
ATOM 1844 C C . GLU A 1 229 ? -11.714 -2.751 23.560 1.00 94.25 229 GLU A C 1
ATOM 1846 O O . GLU A 1 229 ? -11.509 -1.671 24.116 1.00 94.25 229 GLU A O 1
ATOM 1851 N N . LEU A 1 230 ? -11.483 -2.914 22.251 1.00 96.50 230 LEU A N 1
ATOM 1852 C CA . LEU A 1 230 ? -10.953 -1.834 21.417 1.00 96.50 230 LEU A CA 1
ATOM 1853 C C . LEU A 1 230 ? -11.958 -0.690 21.261 1.00 96.50 230 LEU A C 1
ATOM 1855 O O . LEU A 1 230 ? -11.548 0.470 21.243 1.00 96.50 230 LEU A O 1
ATOM 1859 N N . VAL A 1 231 ? -13.260 -0.989 21.202 1.00 96.06 231 VAL A N 1
ATOM 1860 C CA . VAL A 1 231 ? -14.306 0.044 21.201 1.00 96.06 231 VAL A CA 1
ATOM 1861 C C . VAL A 1 231 ? -14.267 0.873 22.485 1.00 96.06 231 VAL A C 1
ATOM 1863 O O . VAL A 1 231 ? -14.265 2.100 22.406 1.00 96.06 231 VAL A O 1
ATOM 1866 N N . GLU A 1 232 ? -14.213 0.234 23.657 1.00 94.25 232 GLU A N 1
ATOM 1867 C CA . GLU A 1 232 ? -14.147 0.935 24.949 1.00 94.25 232 GLU A CA 1
ATOM 1868 C C . GLU A 1 232 ? -12.883 1.792 25.062 1.00 94.25 232 GLU A C 1
ATOM 1870 O O . GLU A 1 232 ? -12.938 2.964 25.444 1.00 94.25 232 GLU A O 1
ATOM 1875 N N . LYS A 1 233 ? -11.744 1.236 24.652 1.00 95.62 233 LYS A N 1
ATOM 1876 C CA . LYS A 1 233 ? -10.472 1.948 24.630 1.00 95.62 233 LYS A CA 1
ATOM 1877 C C . LYS A 1 233 ? -10.509 3.186 23.735 1.00 95.62 233 LYS A C 1
ATOM 1879 O O . LYS A 1 233 ? -10.122 4.263 24.176 1.00 95.62 233 LYS A O 1
ATOM 1884 N N . LEU A 1 234 ? -10.946 3.040 22.483 1.00 96.75 234 LEU A N 1
ATOM 1885 C CA . LEU A 1 234 ? -10.941 4.132 21.504 1.00 96.75 234 LEU A CA 1
ATOM 1886 C C . LEU A 1 234 ? -12.023 5.182 21.807 1.00 96.75 234 LEU A C 1
ATOM 1888 O O . LEU A 1 234 ? -11.847 6.354 21.478 1.00 96.75 234 LEU A O 1
ATOM 1892 N N . ALA A 1 235 ? -13.110 4.809 22.489 1.00 95.62 235 ALA A N 1
ATOM 1893 C CA . ALA A 1 235 ? -14.085 5.771 23.007 1.00 95.62 235 ALA A CA 1
ATOM 1894 C C . ALA A 1 235 ? -13.501 6.670 24.110 1.00 95.62 235 ALA A C 1
ATOM 1896 O O . ALA A 1 235 ? -13.916 7.819 24.248 1.00 95.62 235 ALA A O 1
ATOM 1897 N N . ASN A 1 236 ? -12.504 6.166 24.840 1.00 95.44 236 ASN A N 1
ATOM 1898 C CA . ASN A 1 236 ? -11.738 6.895 25.849 1.00 95.44 236 ASN A CA 1
ATOM 1899 C C . ASN A 1 236 ? -10.392 7.424 25.312 1.00 95.44 236 ASN A C 1
ATOM 1901 O O . ASN A 1 236 ? -9.527 7.827 26.094 1.00 95.44 236 ASN A O 1
ATOM 1905 N N . ASP A 1 237 ? -10.183 7.427 23.988 1.00 98.06 237 ASP A N 1
ATOM 1906 C CA . ASP A 1 237 ? -8.939 7.917 23.391 1.00 98.06 237 ASP A CA 1
ATOM 1907 C C . ASP A 1 237 ? -8.702 9.385 23.753 1.00 98.06 237 ASP A C 1
ATOM 1909 O O . ASP A 1 237 ? -9.640 10.174 23.857 1.00 98.06 237 ASP A O 1
ATOM 1913 N N . LYS A 1 238 ? -7.436 9.784 23.894 1.00 96.69 238 LYS A N 1
ATOM 1914 C CA . LYS A 1 238 ? -7.049 11.173 24.182 1.00 96.69 238 LYS A CA 1
ATOM 1915 C C . LYS A 1 238 ? -7.499 12.164 23.098 1.00 96.69 238 LYS A C 1
ATOM 1917 O O . LYS A 1 238 ? -7.788 13.317 23.418 1.00 96.69 238 LYS A O 1
ATOM 1922 N N . SER A 1 239 ? -7.578 11.732 21.839 1.00 98.06 239 SER A N 1
ATOM 1923 C CA . SER A 1 239 ? -7.975 12.568 20.707 1.00 98.06 239 SER A CA 1
ATOM 1924 C C . SER A 1 239 ? -9.491 12.588 20.524 1.00 98.06 239 SER A C 1
ATOM 1926 O O . SER A 1 239 ? -10.134 11.548 20.404 1.00 98.06 239 SER A O 1
ATOM 1928 N N . GLU A 1 240 ? -10.062 13.791 20.434 1.00 96.81 240 GLU A N 1
ATOM 1929 C CA . GLU A 1 240 ? -11.486 13.980 20.135 1.00 96.81 240 GLU A CA 1
ATOM 1930 C C . GLU A 1 240 ? -11.876 13.376 18.779 1.00 96.81 240 GLU A C 1
ATOM 1932 O O . GLU A 1 240 ? -12.960 12.816 18.652 1.00 96.81 240 GLU A O 1
ATOM 1937 N N . GLU A 1 241 ? -10.990 13.419 17.780 1.00 96.69 241 GLU A N 1
ATOM 1938 C CA . GLU A 1 241 ? -11.262 12.863 16.448 1.00 96.69 241 GLU A CA 1
ATOM 1939 C C . GLU A 1 241 ? -11.471 11.342 16.494 1.00 96.69 241 GLU A C 1
ATOM 1941 O O . GLU A 1 241 ? -12.380 10.805 15.856 1.00 96.69 241 GLU A O 1
ATOM 1946 N N . VAL A 1 242 ? -10.677 10.644 17.309 1.00 98.00 242 VAL A N 1
ATOM 1947 C CA . VAL A 1 242 ? -10.801 9.194 17.508 1.00 98.00 242 VAL A CA 1
ATOM 1948 C C . VAL A 1 242 ? -12.113 8.867 18.225 1.00 98.00 242 VAL A C 1
ATOM 1950 O O . VAL A 1 242 ? -12.862 7.996 17.775 1.00 98.00 242 VAL A O 1
ATOM 1953 N N . ARG A 1 243 ? -12.454 9.623 19.279 1.00 96.19 243 ARG A N 1
ATOM 1954 C CA . ARG A 1 243 ? -13.728 9.459 20.001 1.00 96.19 243 ARG A CA 1
ATOM 1955 C C . ARG A 1 243 ? -14.938 9.692 19.093 1.00 96.19 243 ARG A C 1
ATOM 1957 O O . ARG A 1 243 ? -15.897 8.918 19.125 1.00 96.19 243 ARG A O 1
ATOM 1964 N N . GLN A 1 244 ? -14.897 10.723 18.246 1.00 94.94 244 GLN A N 1
ATOM 1965 C CA . GLN A 1 244 ? -15.962 10.993 17.272 1.00 94.94 244 GLN A CA 1
ATOM 1966 C C . GLN A 1 244 ? -16.075 9.893 16.216 1.00 94.94 244 GLN A C 1
ATOM 1968 O O . GLN A 1 244 ? -17.190 9.536 15.829 1.00 94.94 244 GLN A O 1
ATOM 1973 N N . SER A 1 245 ? -14.953 9.311 15.791 1.00 95.88 245 SER A N 1
ATOM 1974 C CA . SER A 1 245 ? -14.952 8.188 14.850 1.00 95.88 245 SER A CA 1
ATOM 1975 C C . SER A 1 245 ? -15.665 6.968 15.434 1.00 95.88 245 SER A C 1
ATOM 1977 O O . SER A 1 245 ? -16.550 6.427 14.779 1.00 95.88 245 SER A O 1
ATOM 1979 N N . ILE A 1 246 ? -15.419 6.612 16.702 1.00 95.50 246 ILE A N 1
ATOM 1980 C CA . ILE A 1 246 ? -16.194 5.563 17.397 1.00 95.50 246 ILE A CA 1
ATOM 1981 C C . ILE A 1 246 ? -17.679 5.923 17.489 1.00 95.50 246 ILE A C 1
ATOM 1983 O O . ILE A 1 246 ? -18.545 5.097 17.203 1.00 95.50 246 ILE A O 1
ATOM 1987 N N . LYS A 1 247 ? -17.999 7.164 17.869 1.00 93.00 247 LYS A N 1
ATOM 1988 C CA . LYS A 1 247 ? -19.388 7.613 18.042 1.00 93.00 247 LYS A CA 1
ATOM 1989 C C . LYS A 1 247 ? -20.198 7.561 16.744 1.00 93.00 247 LYS A C 1
ATOM 1991 O O . LYS A 1 247 ? -21.406 7.320 16.783 1.00 93.00 247 LYS A O 1
ATOM 1996 N N . THR A 1 248 ? -19.546 7.829 15.616 1.00 93.50 248 THR A N 1
ATOM 1997 C CA . THR A 1 248 ? -20.162 7.869 14.282 1.00 93.50 248 THR A CA 1
ATOM 1998 C C . THR A 1 248 ? -20.016 6.561 13.507 1.00 93.50 248 THR A C 1
ATOM 2000 O O . THR A 1 248 ? -20.655 6.419 12.465 1.00 93.50 248 THR A O 1
ATOM 2003 N N . ASN A 1 249 ? -19.253 5.591 14.023 1.00 94.44 249 ASN A N 1
ATOM 2004 C CA . ASN A 1 249 ? -19.070 4.288 13.397 1.00 94.44 249 ASN A CA 1
ATOM 2005 C C . ASN A 1 249 ? -20.420 3.536 13.314 1.00 94.44 249 ASN A C 1
ATOM 2007 O O . ASN A 1 249 ? -20.998 3.185 14.349 1.00 94.44 249 ASN A O 1
ATOM 2011 N N . PRO A 1 250 ? -20.938 3.257 12.099 1.00 93.38 250 PRO A N 1
ATOM 2012 C CA . PRO A 1 250 ? -22.259 2.658 11.911 1.00 93.38 250 PRO A CA 1
ATOM 2013 C C . PRO A 1 250 ? -22.339 1.187 12.346 1.00 93.38 250 PRO A C 1
ATOM 2015 O O . PRO A 1 250 ? -23.443 0.659 12.478 1.00 93.38 250 PRO A O 1
ATOM 2018 N N . TYR A 1 251 ? -21.200 0.529 12.572 1.00 92.75 251 TYR A N 1
ATOM 2019 C CA . TYR A 1 251 ? -21.127 -0.877 12.972 1.00 92.75 251 TYR A CA 1
ATOM 2020 C C . TYR A 1 251 ? -21.169 -1.067 14.494 1.00 92.75 251 TYR A C 1
ATOM 2022 O O . TYR A 1 251 ? -21.409 -2.176 14.972 1.00 92.75 251 TYR A O 1
ATOM 2030 N N . ILE A 1 252 ? -20.997 0.008 15.270 1.00 90.00 252 ILE A N 1
ATOM 2031 C CA . ILE A 1 252 ? -21.061 -0.031 16.733 1.00 90.00 252 ILE A CA 1
ATOM 2032 C C . ILE A 1 252 ? -22.487 0.303 17.185 1.00 90.00 252 ILE A C 1
ATOM 2034 O O . ILE A 1 252 ? -23.079 1.312 16.797 1.00 90.00 252 ILE A O 1
ATOM 2038 N N . LYS A 1 253 ? -23.065 -0.544 18.045 1.00 80.31 253 LYS A N 1
ATOM 2039 C CA . LYS A 1 253 ? -24.418 -0.323 18.580 1.00 80.31 253 LYS A CA 1
ATOM 2040 C C . LYS A 1 253 ? -24.492 1.004 19.344 1.00 80.31 253 LYS A C 1
ATOM 2042 O O . LYS A 1 253 ? -23.700 1.258 20.247 1.00 80.31 253 LYS A O 1
ATOM 2047 N N . ARG A 1 254 ? -25.518 1.809 19.038 1.00 69.06 254 ARG A N 1
ATOM 2048 C CA . ARG A 1 254 ? -25.743 3.145 19.631 1.00 69.06 254 ARG A CA 1
ATOM 2049 C C . ARG A 1 254 ? -25.894 3.163 21.154 1.00 69.06 254 ARG A C 1
ATOM 2051 O O . ARG A 1 254 ? -25.701 4.208 21.761 1.00 69.06 254 ARG A O 1
ATOM 2058 N N . GLU A 1 255 ? -26.312 2.059 21.763 1.00 66.12 255 GLU A N 1
ATOM 2059 C CA . GLU A 1 255 ? -26.412 1.945 23.226 1.00 66.12 255 GLU A CA 1
ATOM 2060 C C . GLU A 1 255 ? -25.014 1.961 23.849 1.00 66.12 255 GLU A C 1
ATOM 2062 O O . GLU A 1 255 ? -24.733 2.782 24.719 1.00 66.12 255 GLU A O 1
ATOM 2067 N N . LYS A 1 256 ? -24.096 1.182 23.268 1.00 69.50 256 LYS A N 1
ATOM 2068 C CA . LYS A 1 256 ? -22.703 1.093 23.698 1.00 69.50 256 LYS A CA 1
ATOM 2069 C C . LYS A 1 256 ? -21.955 2.422 23.552 1.00 69.50 256 LYS A C 1
ATOM 2071 O O . LYS A 1 256 ? -21.176 2.793 24.419 1.00 69.50 256 LYS A O 1
ATOM 2076 N N . THR A 1 257 ? -22.222 3.191 22.494 1.00 67.12 257 THR A N 1
ATOM 2077 C CA . THR A 1 257 ? -21.592 4.512 22.312 1.00 67.12 257 THR A CA 1
ATOM 2078 C C . THR A 1 257 ? -22.157 5.603 23.220 1.00 67.12 257 THR A C 1
ATOM 2080 O O . THR A 1 257 ? -21.517 6.636 23.358 1.00 67.12 257 THR A O 1
ATOM 2083 N N . LYS A 1 258 ? -23.332 5.424 23.838 1.00 64.31 258 LYS A N 1
ATOM 2084 C CA . LYS A 1 258 ? -23.880 6.381 24.818 1.00 64.31 258 LYS A CA 1
ATOM 2085 C C . LYS A 1 258 ? -23.341 6.148 26.225 1.00 64.31 258 LYS A C 1
ATOM 2087 O O . LYS A 1 258 ? -23.148 7.113 26.954 1.00 64.31 258 LYS A O 1
ATOM 2092 N N . GLU A 1 259 ? -23.109 4.890 26.589 1.00 64.94 259 GLU A N 1
ATOM 2093 C CA . GLU A 1 259 ? -22.559 4.505 27.895 1.00 64.94 259 GLU A CA 1
ATOM 2094 C C . GLU A 1 259 ? -21.116 4.990 28.088 1.00 64.94 259 GLU A C 1
ATOM 2096 O O . GLU A 1 259 ? -20.730 5.321 29.200 1.00 64.94 259 GLU A O 1
ATOM 2101 N N . LEU A 1 260 ? -20.350 5.113 26.999 1.00 67.06 260 LEU A N 1
ATOM 2102 C CA . LEU A 1 260 ? -18.936 5.513 27.009 1.00 67.06 260 LEU A CA 1
ATOM 2103 C C . LEU A 1 260 ? -18.700 7.041 27.024 1.00 67.06 260 LEU A C 1
ATOM 2105 O O . LEU A 1 260 ? -17.557 7.477 26.956 1.00 67.06 260 LEU A O 1
ATOM 2109 N N . VAL A 1 261 ? -19.758 7.865 27.049 1.00 55.38 261 VAL A N 1
ATOM 2110 C CA . VAL A 1 261 ? -19.685 9.345 26.929 1.00 55.38 261 VAL A CA 1
ATOM 2111 C C . VAL A 1 261 ? -20.292 10.046 28.161 1.00 55.38 261 VAL A C 1
ATOM 2113 O O . VAL A 1 261 ? -20.611 11.234 28.111 1.00 55.38 261 VAL A O 1
ATOM 2116 N N . MET A 1 262 ? -20.478 9.311 29.264 1.00 47.78 262 MET A N 1
ATOM 2117 C CA . MET A 1 262 ? -20.869 9.839 30.582 1.00 47.78 262 MET A CA 1
ATOM 2118 C C . MET A 1 262 ? -19.662 9.903 31.511 1.00 47.78 262 MET A C 1
ATOM 2120 O O . MET A 1 262 ? -19.572 10.907 32.251 1.00 47.78 262 MET A O 1
#

Secondary structure (DSSP, 8-state):
----HHHHHHHHHTT---HHHHHHHHHHHHHTTEEEETTTTEEEEEETTEEEEEEP-SSS--------B-TT--BS-----------S---SSTT-S-HHHHHHHHHTT-B-HHHHHH-TT--HHHHHHHHT-S-HHHHHHHTTSS---HHHHHHHHT-SSHHHHHHHHT-TT--HHHHHHHTT-SSHHHHHHHHT-TT--HHHHHHHTT-S-HHHHHHHHT-SS--HHHHHHHHT-SSHHHHHHHHH-TTS-HHHHHHTT-

Mean predicted aligned error: 15.08 Å

Organism: Taylorella equigenitalis (strain MCE9) (NCBI:txid937774)

pLDDT: mean 70.78, std 26.68, range [24.36, 98.81]

Solvent-accessible surface area (backbone atoms only — not comparable to full-atom values): 15600 Å² total; per-residue (Å²): 139,81,84,54,70,68,60,53,53,54,41,49,74,70,68,61,84,63,72,66,64,51,54,56,50,51,54,52,32,64,75,62,62,49,47,74,43,78,92,79,36,34,37,41,32,76,61,85,98,33,47,37,53,34,76,63,61,101,64,97,70,87,60,80,55,34,34,59,39,52,100,82,72,49,48,78,40,85,47,78,57,82,80,88,82,90,72,101,74,87,80,88,72,82,78,63,62,54,61,65,58,56,50,48,39,44,73,72,61,60,39,56,61,66,56,51,41,65,41,89,76,55,51,67,71,58,51,51,53,41,57,66,42,91,51,61,68,50,35,37,43,43,57,72,42,95,73,74,60,66,73,50,51,55,49,38,59,66,40,92,48,64,72,33,25,35,44,46,47,65,42,89,85,58,53,68,73,56,51,59,52,40,56,65,40,91,46,61,67,32,22,21,44,40,45,60,46,93,82,64,52,71,68,54,52,57,52,40,59,64,43,94,44,58,69,24,25,22,36,41,36,54,49,82,82,68,51,75,67,56,50,57,51,38,43,66,39,93,43,68,66,23,25,49,28,39,64,66,22,88,73,54,60,70,68,64,54,53,69,63,73,117

Foldseek 3Di:
DDDDPVLVVVCVVVVNDDCVVVVVVVVVCVVQVWDDDSVQQWIWHDDPQWIFIFHDDPDDDGQPDAATQDPVLAGPAGQRDDDDDDDPDDDDDRPPPPPVVVVVCVVVVSHDLLRLLADPRRDLSSLQVQCPDPDVVSVQSNLVDLDHPVVSLVSQCPDPDPSSVLSSLQHPPRDPVSLVVQCVDPDPSSVLSSLQDLPDDPVSLVVQCPDPDPSSVLSSLQDLPDDPVSLLVQCVDPDPSSVVSVCPRPNDDNVSNVVSPD

Sequence (262 aa):
MQMTKETKDLLNSKGMQDLKDWENLKDSAIKYDLSFDFENGVCMHQLGDKQIVGIFNTNIEIYQKIGEVDKDNTYESIVVDYFFKEVENPIEELAIINIEFLKEAINEGKVNKYALATDKLTDDFILEFLANDEDPSIRRTLTLREYLPETILETLANDYQINVRNAVASREDLPSSLIEKLAEDENKYVRRTIAQRDDLSQDLVAKLANDESEVVRSAIAGRKDLSDELVEKLANDKSEEVRQSIKTNPYIKREKTKELVM

Radius of gyration: 28.12 Å; Cα contacts (8 Å, |Δi|>4): 307; chains: 1; bounding box: 61×43×84 Å